Protein AF-A0A0B6ZC54-F1 (afdb_monomer)

Sequence (230 aa):
ANSTFYPVSSLLKYFLPKKIPKVAMFGPGLEQSTSGLVRRILYEENKIFTRVAMFPGQFDGVGGGITLKLQTGHSLHLSVLYSASKQERENRGALERLQQNRMLQRQVGEDDVESGETLYELTPQIKHLCHILNGLIFVVDASDSKDSVAKCRGELMAMLRERRSAPHVPVLILSCIKQADSPRLPACEIVDILHLSSILQPWLVIDCVSDTLHSVDAGVIWLVDQAQFK

Structure (mmCIF, N/CA/C/O backbone):
data_AF-A0A0B6ZC54-F1
#
_entry.id   AF-A0A0B6ZC54-F1
#
loop_
_atom_site.group_PDB
_atom_site.id
_atom_site.type_symbol
_atom_site.label_atom_id
_atom_site.label_alt_id
_atom_site.label_comp_id
_atom_site.label_asym_id
_atom_site.label_entity_id
_atom_site.label_seq_id
_atom_site.pdbx_PDB_ins_code
_atom_site.Cartn_x
_atom_site.Cartn_y
_atom_site.Cartn_z
_atom_site.occupancy
_atom_site.B_iso_or_equiv
_atom_site.auth_seq_id
_atom_site.auth_comp_id
_atom_site.auth_asym_id
_atom_site.auth_atom_id
_atom_site.pdbx_PDB_model_num
ATOM 1 N N . ALA A 1 1 ? -23.335 -30.601 41.020 1.00 36.38 1 ALA A N 1
ATOM 2 C CA . ALA A 1 1 ? -23.854 -30.238 39.688 1.00 36.38 1 ALA A CA 1
ATOM 3 C C . ALA A 1 1 ? -23.219 -28.910 39.299 1.00 36.38 1 ALA A C 1
ATOM 5 O O . ALA A 1 1 ? -23.647 -27.880 39.799 1.00 36.38 1 ALA A O 1
ATOM 6 N N . ASN A 1 2 ? -22.130 -28.943 38.528 1.00 33.78 2 ASN A N 1
ATOM 7 C CA . ASN A 1 2 ? -21.390 -27.736 38.152 1.00 33.78 2 ASN A CA 1
ATOM 8 C C . ASN A 1 2 ? -21.817 -27.322 36.748 1.00 33.78 2 ASN A C 1
ATOM 10 O O . ASN A 1 2 ? -21.505 -28.013 35.780 1.00 33.78 2 ASN A O 1
ATOM 14 N N . SER A 1 3 ? -22.570 -26.225 36.670 1.00 39.62 3 SER A N 1
ATOM 15 C CA . SER A 1 3 ? -23.019 -25.635 35.413 1.00 39.62 3 SER A CA 1
ATOM 16 C C . SER A 1 3 ? -21.837 -25.236 34.539 1.00 39.62 3 SER A C 1
ATOM 18 O O . SER A 1 3 ? -21.035 -24.367 34.873 1.00 39.62 3 SER A O 1
ATOM 20 N N . THR A 1 4 ? -21.803 -25.875 33.382 1.00 46.50 4 THR A N 1
ATOM 21 C CA . THR A 1 4 ? -21.166 -25.484 32.131 1.00 46.50 4 THR A CA 1
ATOM 22 C C . THR A 1 4 ? -21.453 -24.020 31.782 1.00 46.50 4 THR A C 1
ATOM 24 O O . THR A 1 4 ? -22.516 -23.688 31.260 1.00 46.50 4 THR A O 1
ATOM 27 N N . PHE A 1 5 ? -20.481 -23.138 32.014 1.00 43.62 5 PHE A N 1
ATOM 28 C CA . PHE A 1 5 ? -20.407 -21.850 31.325 1.00 43.62 5 PHE A CA 1
ATOM 29 C C . PHE A 1 5 ? -19.764 -22.081 29.951 1.00 43.62 5 PHE A C 1
ATOM 31 O O . PHE A 1 5 ? -18.544 -22.109 29.814 1.00 43.62 5 PHE A O 1
ATOM 38 N N . TYR A 1 6 ? -20.593 -22.296 28.929 1.00 53.12 6 TYR A N 1
ATOM 39 C CA . TYR A 1 6 ? -20.148 -22.282 27.534 1.00 53.12 6 TYR A CA 1
ATOM 40 C C . TYR A 1 6 ? -19.790 -20.844 27.096 1.00 53.12 6 TYR A C 1
ATOM 42 O O . TYR A 1 6 ? -20.388 -19.884 27.590 1.00 53.12 6 TYR A O 1
ATOM 50 N N . PRO A 1 7 ? -18.831 -20.657 26.170 1.00 50.88 7 PRO A N 1
ATOM 51 C CA . PRO A 1 7 ? -18.299 -19.347 25.808 1.00 50.88 7 PRO A CA 1
ATOM 52 C C . PRO A 1 7 ? -19.262 -18.599 24.872 1.00 50.88 7 PRO A C 1
ATOM 54 O O . PRO A 1 7 ? -19.092 -18.582 23.658 1.00 50.88 7 PRO A O 1
ATOM 57 N N . VAL A 1 8 ? -20.254 -17.911 25.439 1.00 52.75 8 VAL A N 1
ATOM 58 C CA . VAL A 1 8 ? -21.195 -17.025 24.709 1.00 52.75 8 VAL A CA 1
ATOM 59 C C . VAL A 1 8 ? -20.493 -15.774 24.121 1.00 52.75 8 VAL A C 1
ATOM 61 O O . VAL A 1 8 ? -21.081 -14.984 23.389 1.00 52.75 8 VAL A O 1
ATOM 64 N N . SER A 1 9 ? -19.196 -15.602 24.387 1.00 58.50 9 SER A N 1
ATOM 65 C CA . SER A 1 9 ? -18.385 -14.445 23.981 1.00 58.50 9 SER A CA 1
ATOM 66 C C . SER A 1 9 ? -18.137 -14.336 22.466 1.00 58.50 9 SER A C 1
ATOM 68 O O . SER A 1 9 ? -18.107 -13.229 21.931 1.00 58.50 9 SER A O 1
ATOM 70 N N . SER A 1 10 ? -17.983 -15.447 21.735 1.00 59.00 10 SER A N 1
ATOM 71 C CA . SER A 1 10 ? -17.592 -15.405 20.312 1.00 59.00 10 SER A CA 1
ATOM 72 C C . SER A 1 10 ? -18.733 -15.007 19.372 1.00 59.00 10 SER A C 1
ATOM 74 O O . SER A 1 10 ? -18.496 -14.286 18.405 1.00 59.00 10 SER A O 1
ATOM 76 N N . LEU A 1 11 ? -19.969 -15.420 19.668 1.00 60.78 11 LEU A N 1
ATOM 77 C CA . LEU A 1 11 ? -21.146 -15.099 18.853 1.00 60.78 11 LEU A CA 1
ATOM 78 C C . LEU A 1 11 ? -21.574 -13.635 19.019 1.00 60.78 11 LEU A C 1
ATOM 80 O O . LEU A 1 11 ? -21.946 -12.994 18.041 1.00 60.78 11 LEU A O 1
ATOM 84 N N . LEU A 1 12 ? -21.434 -13.069 20.223 1.00 61.12 12 LEU A N 1
ATOM 85 C CA . LEU A 1 12 ? -21.748 -11.661 20.500 1.00 61.12 12 LEU A CA 1
ATOM 86 C C . LEU A 1 12 ? -20.860 -10.678 19.713 1.00 61.12 12 LEU A C 1
ATOM 88 O O . LEU A 1 12 ? -21.320 -9.591 19.367 1.00 61.12 12 LEU A O 1
ATOM 92 N N . LYS A 1 13 ? -19.627 -11.067 19.348 1.00 58.09 13 LYS A N 1
ATOM 93 C CA . LYS A 1 13 ? -18.732 -10.248 18.504 1.00 58.09 13 LYS A CA 1
ATOM 94 C C . LYS A 1 13 ? -19.321 -9.949 17.121 1.00 58.09 13 LYS A C 1
ATOM 96 O O . LYS A 1 13 ? -19.022 -8.898 16.563 1.00 58.09 13 LYS A O 1
ATOM 101 N N . TYR A 1 14 ? -20.168 -10.830 16.586 1.00 61.50 14 TYR A N 1
ATOM 102 C CA . TYR A 1 14 ? -20.813 -10.635 15.283 1.00 61.50 14 TYR A CA 1
ATOM 103 C C . TYR A 1 14 ? -21.983 -9.643 15.324 1.00 61.50 14 TYR A C 1
ATOM 105 O O . TYR A 1 14 ? -22.367 -9.124 14.280 1.00 61.50 14 TYR A O 1
ATOM 113 N N . PHE A 1 15 ? -22.524 -9.352 16.512 1.00 65.44 15 PHE A N 1
ATOM 114 C CA . PHE A 1 15 ? -23.628 -8.405 16.699 1.00 65.44 15 PHE A CA 1
ATOM 115 C C . PHE A 1 15 ? -23.159 -6.976 17.009 1.00 65.44 15 PHE A C 1
ATOM 117 O O . PHE A 1 15 ? -23.965 -6.046 16.982 1.00 65.44 15 PHE A O 1
ATOM 124 N N . LEU A 1 16 ? -21.867 -6.773 17.293 1.00 64.25 16 LEU A N 1
ATOM 125 C CA . LEU A 1 16 ? -21.306 -5.437 17.477 1.00 64.25 16 LEU A CA 1
ATOM 126 C C . LEU A 1 16 ? -21.126 -4.753 16.113 1.00 64.25 16 LEU A C 1
ATOM 128 O O . LEU A 1 16 ? -20.545 -5.357 15.207 1.00 64.25 16 LEU A O 1
ATOM 132 N N . PRO A 1 17 ? -21.566 -3.489 15.950 1.00 65.81 17 PRO A N 1
ATOM 133 C CA . PRO A 1 17 ? -21.333 -2.756 14.716 1.00 65.81 17 PRO A CA 1
ATOM 134 C C . PRO A 1 17 ? -19.827 -2.672 14.445 1.00 65.81 17 PRO A C 1
ATOM 136 O O . PRO A 1 17 ? -19.078 -2.041 15.199 1.00 65.81 17 PRO A O 1
ATOM 139 N N . LYS A 1 18 ? -19.380 -3.329 13.369 1.00 73.75 18 LYS A N 1
ATOM 140 C CA . LYS A 1 18 ? -17.986 -3.295 12.923 1.00 73.75 18 LYS A CA 1
ATOM 141 C C . LYS A 1 18 ? -17.633 -1.864 12.529 1.00 73.75 18 LYS A C 1
ATOM 143 O O . LYS A 1 18 ? -18.277 -1.271 11.663 1.00 73.75 18 LYS A O 1
ATOM 148 N N . LYS A 1 19 ? -16.620 -1.288 13.181 1.00 86.44 19 LYS A N 1
ATOM 149 C CA . LYS A 1 19 ? -16.124 0.044 12.815 1.00 86.44 19 LYS A CA 1
ATOM 150 C C . LYS A 1 19 ? -15.435 -0.045 11.458 1.00 86.44 19 LYS A C 1
ATOM 152 O O . LYS A 1 19 ? -14.666 -0.972 11.218 1.00 86.44 19 LYS A O 1
ATOM 157 N N . ILE A 1 20 ? -15.676 0.937 10.597 1.00 91.69 20 ILE A N 1
ATOM 158 C CA . ILE A 1 20 ? -14.969 1.057 9.320 1.00 91.69 20 ILE A CA 1
ATOM 159 C C . ILE A 1 20 ? -13.491 1.376 9.626 1.00 91.69 20 ILE A C 1
ATOM 161 O O . ILE A 1 20 ? -13.226 2.388 10.282 1.00 91.69 20 ILE A O 1
ATOM 165 N N . PRO A 1 21 ? -12.527 0.533 9.213 1.00 93.94 21 PRO A N 1
ATOM 166 C CA . PRO A 1 21 ? -11.118 0.746 9.514 1.00 93.94 21 PRO A CA 1
ATOM 167 C C . PRO A 1 21 ? -10.567 1.966 8.772 1.00 93.94 21 PRO A C 1
ATOM 169 O O . PRO A 1 21 ? -10.875 2.193 7.600 1.00 93.94 21 PRO A O 1
ATOM 172 N N . LYS A 1 22 ? -9.713 2.733 9.455 1.00 93.38 22 LYS A N 1
ATOM 173 C CA . LYS A 1 22 ? -8.904 3.801 8.857 1.00 93.38 22 LYS A CA 1
ATOM 174 C C . LYS A 1 22 ? -7.597 3.224 8.333 1.00 93.38 22 LYS A C 1
ATOM 176 O O . LYS A 1 22 ? -6.848 2.619 9.092 1.00 93.38 22 LYS A O 1
ATOM 181 N N . VAL A 1 23 ? -7.314 3.413 7.055 1.00 94.94 23 VAL A N 1
ATOM 182 C CA . VAL A 1 23 ? -6.187 2.795 6.359 1.00 94.94 23 VAL A CA 1
ATOM 183 C C . VAL A 1 23 ? -5.383 3.866 5.639 1.00 94.94 23 VAL A C 1
ATOM 185 O O . VAL A 1 23 ? -5.956 4.732 4.979 1.00 94.94 23 VAL A O 1
ATOM 188 N N . ALA A 1 24 ? -4.057 3.788 5.739 1.00 93.94 24 ALA A N 1
ATOM 189 C CA . ALA A 1 24 ? -3.166 4.583 4.902 1.00 93.94 24 ALA A CA 1
ATOM 190 C C . ALA A 1 24 ? -2.600 3.731 3.764 1.00 93.94 24 ALA A C 1
ATOM 192 O O . ALA A 1 24 ? -2.180 2.601 4.001 1.00 93.94 24 ALA A O 1
ATOM 193 N N . MET A 1 25 ? -2.562 4.285 2.554 1.00 95.19 25 MET A N 1
ATOM 194 C CA . MET A 1 25 ? -1.893 3.698 1.394 1.00 95.19 25 MET A CA 1
ATOM 195 C C . MET A 1 25 ? -0.707 4.566 0.997 1.00 95.19 25 MET A C 1
ATOM 197 O O . MET A 1 25 ? -0.874 5.762 0.772 1.00 95.19 25 MET A O 1
ATOM 201 N N . PHE A 1 26 ? 0.474 3.966 0.922 1.00 92.94 26 PHE A N 1
ATOM 202 C CA . PHE A 1 26 ? 1.733 4.655 0.649 1.00 92.94 26 PHE A CA 1
ATOM 203 C C . PHE A 1 26 ? 2.714 3.725 -0.073 1.00 92.94 26 PHE A C 1
ATOM 205 O O . PHE A 1 26 ? 2.436 2.537 -0.251 1.00 92.94 26 PHE A O 1
ATOM 212 N N . GLY A 1 27 ? 3.865 4.258 -0.478 1.00 91.38 27 GLY A N 1
ATOM 213 C CA . GLY A 1 27 ? 4.960 3.478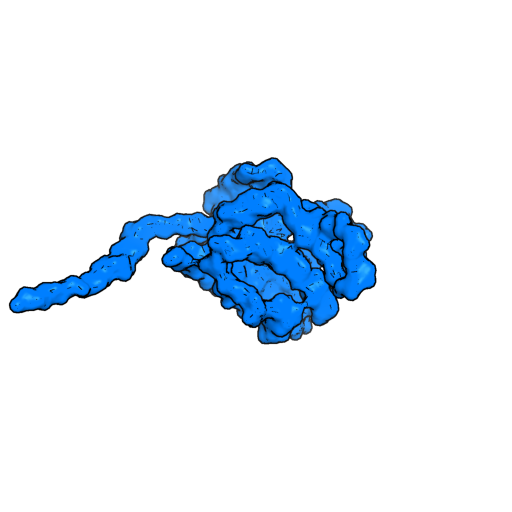 -1.041 1.00 91.38 27 GLY A CA 1
ATOM 214 C C . GLY A 1 27 ? 5.284 3.763 -2.514 1.00 91.38 27 GLY A C 1
ATOM 215 O O . GLY A 1 27 ? 4.544 4.468 -3.208 1.00 91.38 27 GLY A O 1
ATOM 216 N N . PRO A 1 28 ? 6.409 3.201 -2.996 1.00 87.50 28 PRO A N 1
ATOM 217 C CA . PRO A 1 28 ? 6.994 3.440 -4.321 1.00 87.50 28 PRO A CA 1
ATOM 218 C C . PRO A 1 28 ? 6.022 3.311 -5.495 1.00 87.50 28 PRO A C 1
ATOM 220 O O . PRO A 1 28 ? 6.032 4.149 -6.398 1.00 87.50 28 PRO A O 1
ATOM 223 N N . GLY A 1 29 ? 5.175 2.278 -5.488 1.00 88.38 29 GLY A N 1
ATOM 224 C CA . GLY A 1 29 ? 4.319 1.965 -6.634 1.00 88.38 29 GLY A CA 1
ATOM 225 C C . GLY A 1 29 ? 3.297 3.062 -6.945 1.00 88.38 29 GLY A C 1
ATOM 226 O O . GLY A 1 29 ? 2.820 3.179 -8.068 1.00 88.38 29 GLY A O 1
ATOM 227 N N . LEU A 1 30 ? 3.016 3.953 -5.990 1.00 87.94 30 LEU A N 1
ATOM 228 C CA . LEU A 1 30 ? 2.137 5.104 -6.208 1.00 87.94 30 LEU A CA 1
ATOM 229 C C . LEU A 1 30 ? 2.738 6.177 -7.129 1.00 87.94 30 LEU A C 1
ATOM 231 O O . LEU A 1 30 ? 2.017 7.062 -7.597 1.00 87.94 30 LEU A O 1
ATOM 235 N N . GLU A 1 31 ? 4.044 6.120 -7.380 1.00 81.25 31 GLU A N 1
ATOM 236 C CA . GLU A 1 31 ? 4.800 7.129 -8.128 1.00 81.25 31 GLU A CA 1
ATOM 237 C C . GLU A 1 31 ? 5.583 6.539 -9.312 1.00 81.25 31 GLU A C 1
ATOM 239 O O . GLU A 1 31 ? 6.217 7.283 -10.053 1.00 81.25 31 GLU A O 1
ATOM 244 N N . GLN A 1 32 ? 5.515 5.221 -9.515 1.00 82.06 32 GLN A N 1
ATOM 245 C CA . GLN A 1 32 ? 6.235 4.493 -10.564 1.00 82.06 32 GLN A CA 1
ATOM 246 C C . GLN A 1 32 ? 5.286 4.047 -11.694 1.00 82.06 32 GLN A C 1
ATOM 248 O O . GLN A 1 32 ? 4.267 4.700 -11.961 1.00 82.06 32 GLN A O 1
ATOM 253 N N . SER A 1 33 ? 5.598 2.943 -12.385 1.00 82.81 33 SER A N 1
ATOM 254 C CA . SER A 1 33 ? 4.809 2.457 -13.526 1.00 82.81 33 SER A CA 1
ATOM 255 C C . SER A 1 33 ? 3.375 2.070 -13.133 1.00 82.81 33 SER A C 1
ATOM 257 O O . SER A 1 33 ? 2.465 2.105 -13.964 1.00 82.81 33 SER A O 1
ATOM 259 N N . THR A 1 34 ? 3.165 1.787 -11.845 1.00 85.88 34 THR A N 1
ATOM 260 C CA . THR A 1 34 ? 1.890 1.394 -11.234 1.00 85.88 34 THR A CA 1
ATOM 261 C C . THR A 1 34 ? 1.111 2.562 -10.610 1.00 85.88 34 THR A C 1
ATOM 263 O O . THR A 1 34 ? 0.045 2.358 -10.025 1.00 85.88 34 THR A O 1
ATOM 266 N N . SER A 1 35 ? 1.557 3.809 -10.816 1.00 85.25 35 SER A N 1
ATOM 267 C CA . SER A 1 35 ? 0.937 5.035 -10.270 1.00 85.25 35 SER A CA 1
ATOM 268 C C . SER A 1 35 ? -0.525 5.259 -10.689 1.00 85.25 35 SER A C 1
ATOM 270 O O . SER A 1 35 ? -1.278 5.961 -10.008 1.00 85.25 35 SER A O 1
ATOM 272 N N . GLY A 1 36 ? -0.972 4.612 -11.772 1.00 87.44 36 GLY A N 1
ATOM 273 C CA . GLY A 1 36 ? -2.375 4.592 -12.195 1.00 87.44 36 GLY A CA 1
ATOM 274 C C . GLY A 1 36 ? -3.328 3.924 -11.193 1.00 87.44 36 GLY A C 1
ATOM 275 O O . GLY A 1 36 ? -4.530 4.186 -11.247 1.00 87.44 36 GLY A O 1
ATOM 276 N N . LEU A 1 37 ? -2.809 3.123 -10.251 1.00 93.19 37 LEU A N 1
ATOM 277 C CA . LEU A 1 37 ? -3.588 2.392 -9.246 1.00 93.19 37 LEU A CA 1
ATOM 278 C C . LEU A 1 37 ? -4.556 3.306 -8.484 1.00 93.19 37 LEU A C 1
ATOM 280 O O . LEU A 1 37 ? -5.756 3.045 -8.432 1.00 93.19 37 LEU A O 1
ATOM 284 N N . VAL A 1 38 ? -4.055 4.414 -7.930 1.00 91.06 38 VAL A N 1
ATOM 285 C CA . VAL A 1 38 ? -4.875 5.321 -7.109 1.00 91.06 38 VAL A CA 1
ATOM 286 C C . VAL A 1 38 ? -5.963 5.972 -7.944 1.00 91.06 38 VAL A C 1
ATOM 288 O O . VAL A 1 38 ? -7.105 6.077 -7.500 1.00 91.06 38 VAL A O 1
ATOM 291 N N . ARG A 1 39 ? -5.633 6.373 -9.177 1.00 90.25 39 ARG A N 1
ATOM 292 C CA . ARG A 1 39 ? -6.613 6.964 -10.087 1.00 90.25 39 ARG A CA 1
ATOM 293 C C . ARG A 1 39 ? -7.748 5.995 -10.387 1.00 90.25 39 ARG A C 1
ATOM 295 O O . ARG A 1 39 ? -8.909 6.397 -10.361 1.00 90.25 39 ARG A O 1
ATOM 302 N N . ARG A 1 40 ? -7.422 4.727 -10.610 1.00 92.69 40 ARG A N 1
ATOM 303 C CA . ARG A 1 40 ? -8.402 3.678 -10.886 1.00 92.69 40 ARG A CA 1
ATOM 304 C C . ARG A 1 40 ? -9.299 3.387 -9.690 1.00 92.69 40 ARG A C 1
ATOM 306 O O . ARG A 1 40 ? -10.504 3.274 -9.867 1.00 92.69 40 ARG A O 1
ATOM 313 N N . ILE A 1 41 ? -8.739 3.343 -8.479 1.00 92.12 41 ILE A N 1
ATOM 314 C CA . ILE A 1 41 ? -9.507 3.117 -7.244 1.00 92.12 41 ILE A CA 1
ATOM 315 C C . ILE A 1 41 ? -10.401 4.325 -6.904 1.00 92.12 41 ILE A C 1
ATOM 317 O O . ILE A 1 41 ? -11.549 4.144 -6.502 1.00 92.12 41 ILE A O 1
ATOM 321 N N . LEU A 1 42 ? -9.884 5.556 -7.028 1.00 88.19 42 LEU A N 1
ATOM 322 C CA . LEU A 1 42 ? -10.512 6.761 -6.460 1.00 88.19 42 LEU A CA 1
ATOM 323 C C . LEU A 1 42 ? -11.229 7.667 -7.463 1.00 88.19 42 LEU A C 1
ATOM 325 O O . LEU A 1 42 ? -12.091 8.451 -7.059 1.00 88.19 42 LEU A O 1
ATOM 329 N N . TYR A 1 43 ? -10.885 7.622 -8.746 1.00 86.00 43 TYR A N 1
ATOM 330 C CA . TYR A 1 43 ? -11.426 8.559 -9.736 1.00 86.00 43 TYR A CA 1
ATOM 331 C C . TYR A 1 43 ? -12.227 7.868 -10.833 1.00 86.00 43 TYR A C 1
ATOM 333 O O . TYR A 1 43 ? -13.260 8.407 -11.232 1.00 86.00 43 TYR A O 1
ATOM 341 N N . GLU A 1 44 ? -11.804 6.684 -11.270 1.00 89.12 44 GLU A N 1
ATOM 342 C CA . GLU A 1 44 ? -12.482 5.935 -12.328 1.00 89.12 44 GLU A CA 1
ATOM 343 C C . GLU A 1 44 ? -13.665 5.130 -11.791 1.00 89.12 44 GLU A C 1
ATOM 345 O O . GLU A 1 44 ? -13.647 4.604 -10.676 1.00 89.12 44 GLU A O 1
ATOM 350 N N . GLU A 1 45 ? -14.707 5.024 -12.612 1.00 86.19 45 GLU A N 1
ATOM 351 C CA . GLU A 1 45 ? -15.772 4.066 -12.360 1.00 86.19 45 GLU A CA 1
ATOM 352 C C . GLU A 1 45 ? -15.227 2.660 -12.580 1.00 86.19 45 GLU A C 1
ATOM 354 O O . GLU A 1 45 ? -14.779 2.296 -13.666 1.00 86.19 45 GLU A O 1
ATOM 359 N N . ASN A 1 46 ? -15.261 1.860 -11.526 1.00 88.88 46 ASN A N 1
ATOM 360 C CA . ASN A 1 46 ? -14.895 0.462 -11.579 1.00 88.88 46 ASN A CA 1
ATOM 361 C C . ASN A 1 46 ? -15.907 -0.334 -10.754 1.00 88.88 46 ASN A C 1
ATOM 363 O O . ASN A 1 46 ? -16.581 0.194 -9.870 1.00 88.88 46 ASN A O 1
ATOM 367 N N . LYS A 1 47 ? -16.042 -1.623 -11.061 1.00 89.38 47 LYS A N 1
ATOM 368 C CA . LYS A 1 47 ? -17.018 -2.476 -10.375 1.00 89.38 47 LYS A CA 1
ATOM 369 C C . LYS A 1 47 ? -16.590 -2.809 -8.945 1.00 89.38 47 LYS A C 1
ATOM 371 O O . LYS A 1 47 ? -17.439 -3.163 -8.142 1.00 89.38 47 LYS A O 1
ATOM 376 N N . ILE A 1 48 ? -15.306 -2.691 -8.627 1.00 93.12 48 ILE A N 1
ATOM 377 C CA . ILE A 1 48 ? -14.702 -3.204 -7.398 1.00 93.12 48 ILE A CA 1
ATOM 378 C C . ILE A 1 48 ? -14.927 -2.248 -6.219 1.00 93.12 48 ILE A C 1
ATOM 380 O O . ILE A 1 48 ? -15.351 -2.681 -5.148 1.00 93.12 48 ILE A O 1
ATOM 384 N N . PHE A 1 49 ? -14.675 -0.954 -6.424 1.00 94.62 49 PHE A N 1
ATOM 385 C CA . PHE A 1 49 ? -14.700 0.089 -5.406 1.00 94.62 49 PHE A CA 1
ATOM 386 C C . PHE A 1 49 ? -15.786 1.119 -5.704 1.00 94.62 49 PHE A C 1
ATOM 388 O O . PHE A 1 49 ? -15.746 1.841 -6.696 1.00 94.62 49 PHE A O 1
ATOM 395 N N . THR A 1 50 ? -16.737 1.239 -4.782 1.00 94.19 50 THR A N 1
ATOM 396 C CA . THR A 1 50 ? -17.730 2.313 -4.763 1.00 94.19 50 THR A CA 1
ATOM 397 C C . THR A 1 50 ? -17.287 3.403 -3.798 1.00 94.19 50 THR A C 1
ATOM 399 O O . THR A 1 50 ? -16.991 3.140 -2.632 1.00 94.19 50 THR A O 1
ATOM 402 N N . ARG A 1 51 ? -17.271 4.648 -4.271 1.00 91.94 51 ARG A N 1
ATOM 403 C CA . ARG A 1 51 ? -16.949 5.828 -3.459 1.00 91.94 51 ARG A CA 1
ATOM 404 C C . ARG A 1 51 ? -18.211 6.287 -2.748 1.00 91.94 51 ARG A C 1
ATOM 406 O O . ARG A 1 51 ? -19.200 6.591 -3.405 1.00 91.94 51 ARG A O 1
ATOM 413 N N . VAL A 1 52 ? -18.179 6.309 -1.420 1.00 88.75 52 VAL A N 1
ATOM 414 C CA . VAL A 1 52 ? -19.362 6.621 -0.603 1.00 88.75 52 VAL A CA 1
ATOM 415 C C . VAL A 1 52 ? -19.347 8.073 -0.140 1.00 88.75 52 VAL A C 1
ATOM 417 O O . VAL A 1 52 ? -20.350 8.768 -0.258 1.00 88.75 52 VAL A O 1
ATOM 420 N N . ALA A 1 53 ? -18.216 8.536 0.393 1.00 86.69 53 ALA A N 1
ATOM 421 C CA . ALA A 1 53 ? -18.080 9.886 0.930 1.00 86.69 53 ALA A CA 1
ATOM 422 C C . ALA A 1 53 ? -16.613 10.317 0.986 1.00 86.69 53 ALA A C 1
ATOM 424 O O . ALA A 1 53 ? -15.727 9.489 1.210 1.00 86.69 53 ALA A O 1
ATOM 425 N N . MET A 1 54 ? -16.373 11.619 0.857 1.00 83.19 54 MET A N 1
ATOM 426 C CA . MET A 1 54 ? -15.108 12.245 1.245 1.00 83.19 54 MET A CA 1
ATOM 427 C C . MET A 1 54 ? -15.156 12.574 2.740 1.00 83.19 54 MET A C 1
ATOM 429 O O . MET A 1 54 ? -16.215 12.941 3.250 1.00 83.19 54 MET A O 1
ATOM 433 N N . PHE A 1 55 ? -14.022 12.517 3.432 1.00 75.44 55 PHE A N 1
ATOM 434 C CA . PHE A 1 55 ? -13.883 13.136 4.750 1.00 75.44 55 PHE A CA 1
ATOM 435 C C . PHE A 1 55 ? -12.700 14.113 4.757 1.00 75.44 55 PHE A C 1
ATOM 437 O O . PHE A 1 55 ? -11.688 13.852 4.097 1.00 75.44 55 PHE A O 1
ATOM 444 N N . PRO A 1 56 ? -12.820 15.255 5.461 1.00 65.50 56 PRO A N 1
ATOM 445 C CA . PRO A 1 56 ? -11.756 16.248 5.519 1.00 65.50 56 PRO A CA 1
ATOM 446 C C . PRO A 1 56 ? -10.498 15.650 6.151 1.00 65.50 56 PRO A C 1
ATOM 448 O O . PRO A 1 56 ? -10.578 14.759 7.003 1.00 65.50 56 PRO A O 1
ATOM 451 N N . GLY A 1 57 ? -9.334 16.141 5.719 1.00 64.44 57 GLY A N 1
ATOM 452 C CA . GLY A 1 57 ? -8.055 15.759 6.310 1.00 64.44 57 GLY A CA 1
ATOM 453 C C . GLY A 1 57 ? -8.105 16.032 7.808 1.00 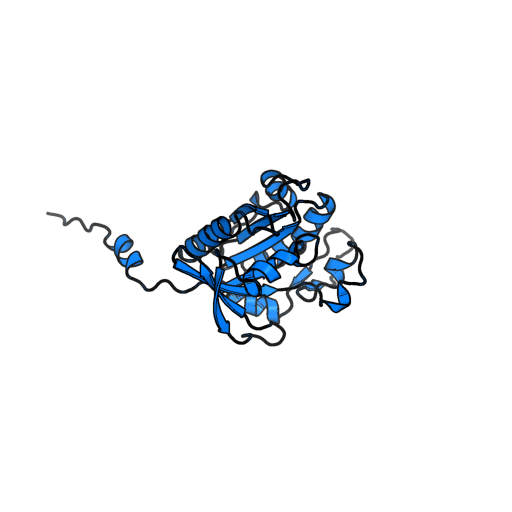64.44 57 GLY A C 1
ATOM 454 O O . GLY A 1 57 ? -8.460 17.132 8.222 1.00 64.44 57 GLY A O 1
ATOM 455 N N . GLN A 1 58 ? -7.825 15.014 8.623 1.00 57.41 58 GLN A N 1
ATOM 456 C CA . GLN A 1 58 ? -7.879 15.159 10.083 1.00 57.41 58 GLN A CA 1
ATOM 457 C C . GLN A 1 58 ? -6.640 15.885 10.636 1.00 57.41 58 GLN A C 1
ATOM 459 O O . GLN A 1 58 ? -6.632 16.245 11.808 1.00 57.41 58 GLN A O 1
ATOM 464 N N . PHE A 1 59 ? -5.616 16.104 9.801 1.00 58.88 59 PHE A N 1
ATOM 465 C CA . PHE A 1 59 ? -4.350 16.731 10.171 1.00 58.88 59 PHE A CA 1
ATOM 466 C C . PHE A 1 59 ? -3.877 17.681 9.071 1.00 58.88 59 PHE A C 1
ATOM 468 O O . PHE A 1 59 ? -3.949 17.343 7.887 1.00 58.88 59 PHE A O 1
ATOM 475 N N . ASP A 1 60 ? -3.344 18.836 9.465 1.00 50.50 60 ASP A N 1
ATOM 476 C CA . ASP A 1 60 ? -2.740 19.791 8.537 1.00 50.50 60 ASP A CA 1
ATOM 477 C C . ASP A 1 60 ? -1.611 19.127 7.739 1.00 50.50 60 ASP A C 1
ATOM 479 O O . ASP A 1 60 ? -0.749 18.449 8.294 1.00 50.50 60 ASP A O 1
ATOM 483 N N . GLY A 1 61 ? -1.626 19.290 6.416 1.00 52.38 61 GLY A N 1
ATOM 484 C CA . GLY A 1 61 ? -0.648 18.668 5.514 1.00 52.38 61 GLY A CA 1
ATOM 485 C C . GLY A 1 61 ? -0.945 17.215 5.116 1.00 52.38 61 GLY A C 1
ATOM 486 O O . GLY A 1 61 ? -0.295 16.709 4.202 1.00 52.38 61 GLY A O 1
ATOM 487 N N . VAL A 1 62 ? -1.951 16.560 5.710 1.00 61.12 62 VAL A N 1
ATOM 488 C CA . VAL A 1 62 ? -2.492 15.273 5.242 1.00 61.12 62 VAL A CA 1
ATOM 489 C C . VAL A 1 62 ? -3.817 15.549 4.532 1.00 61.12 62 VAL A C 1
ATOM 491 O O . VAL A 1 62 ? -4.781 16.000 5.148 1.00 61.12 62 VAL A O 1
ATOM 494 N N . GLY A 1 63 ? -3.869 15.304 3.219 1.00 61.81 63 GLY A N 1
ATOM 495 C CA . GLY A 1 63 ? -5.080 15.510 2.418 1.00 61.81 63 GLY A CA 1
ATOM 496 C C . GLY A 1 63 ? -6.301 14.747 2.954 1.00 61.81 63 GLY A C 1
ATOM 497 O O . GLY A 1 63 ? -6.182 13.809 3.744 1.00 61.81 63 GLY A O 1
ATOM 498 N N . GLY A 1 64 ? -7.496 15.151 2.515 1.00 69.94 64 GLY A N 1
ATOM 499 C CA . GLY A 1 64 ? -8.733 14.432 2.833 1.00 69.94 64 GLY A CA 1
ATOM 500 C C . GLY A 1 64 ? -8.694 12.971 2.383 1.00 69.94 64 GLY A C 1
ATOM 501 O O . GLY A 1 64 ? -7.980 12.615 1.446 1.00 69.94 64 GLY A O 1
ATOM 502 N N . GLY A 1 65 ? -9.465 12.125 3.060 1.00 83.88 65 GLY A N 1
ATOM 503 C CA . GLY A 1 65 ? -9.582 10.712 2.716 1.00 83.88 65 GLY A CA 1
ATOM 504 C C . GLY A 1 65 ? -10.923 10.373 2.073 1.00 83.88 65 GLY A C 1
ATOM 505 O O . GLY A 1 65 ? -11.842 11.195 2.002 1.00 83.88 65 GLY A O 1
ATOM 506 N N . ILE A 1 66 ? -11.030 9.138 1.589 1.00 90.38 66 ILE A N 1
ATOM 507 C CA . ILE A 1 66 ? -12.210 8.622 0.891 1.00 90.38 66 ILE A CA 1
ATOM 508 C C . ILE A 1 66 ? -12.738 7.393 1.611 1.00 90.38 66 ILE A C 1
ATOM 510 O O . ILE A 1 66 ? -11.992 6.482 1.957 1.00 90.38 66 ILE A O 1
ATOM 514 N N . THR A 1 67 ? -14.050 7.344 1.803 1.00 92.94 67 THR A N 1
ATOM 515 C CA . THR A 1 67 ? -14.741 6.124 2.211 1.00 92.94 67 THR A CA 1
ATOM 516 C C . THR A 1 67 ? -15.022 5.282 0.978 1.00 92.94 67 THR A C 1
ATOM 518 O O . THR A 1 67 ? -15.778 5.698 0.094 1.00 92.94 67 THR A O 1
ATOM 521 N N . LEU A 1 68 ? -14.415 4.101 0.933 1.00 94.62 68 LEU A N 1
ATOM 522 C CA . LEU A 1 68 ? -14.606 3.110 -0.116 1.00 94.62 68 LEU A CA 1
ATOM 523 C C . LEU A 1 68 ? -15.457 1.963 0.410 1.00 94.62 68 LEU A C 1
ATOM 525 O O . LEU A 1 68 ? -15.272 1.520 1.542 1.00 94.62 68 LEU A O 1
ATOM 529 N N . LYS A 1 69 ? -16.349 1.463 -0.440 1.00 95.00 69 LYS A N 1
ATOM 530 C CA . LYS A 1 69 ? -17.123 0.245 -0.223 1.00 95.00 69 LYS A CA 1
ATOM 531 C C . LYS A 1 69 ? -16.837 -0.742 -1.346 1.00 95.00 69 LYS A C 1
ATOM 533 O O . LYS A 1 69 ? -16.897 -0.378 -2.517 1.00 95.00 69 LYS A O 1
ATOM 538 N N . LEU A 1 70 ? -16.530 -1.978 -0.983 1.00 94.94 70 LEU A N 1
ATOM 539 C CA . LEU A 1 70 ? -16.329 -3.080 -1.914 1.00 94.94 70 LEU A CA 1
ATOM 540 C C . LEU A 1 70 ? -17.668 -3.769 -2.197 1.00 94.94 70 LEU A C 1
ATOM 542 O O . LEU A 1 70 ? -18.598 -3.703 -1.387 1.00 94.94 70 LEU A O 1
ATOM 546 N N . GLN A 1 71 ? -17.758 -4.490 -3.316 1.00 91.12 71 GLN A N 1
ATOM 547 C CA . GLN A 1 71 ? -18.957 -5.271 -3.664 1.00 91.12 71 GLN A CA 1
ATOM 548 C C . GLN A 1 71 ? -19.342 -6.296 -2.593 1.00 91.12 71 GLN A C 1
ATOM 550 O O . GLN A 1 71 ? -20.520 -6.557 -2.369 1.00 91.12 71 GLN A O 1
ATOM 555 N N . THR A 1 72 ? -18.347 -6.830 -1.888 1.00 91.31 72 THR A N 1
ATOM 556 C CA . THR A 1 72 ? -18.519 -7.787 -0.788 1.00 91.31 72 THR A CA 1
ATOM 557 C C . THR A 1 72 ? -19.122 -7.164 0.476 1.00 91.31 72 THR A C 1
ATOM 559 O O . THR A 1 72 ? -19.344 -7.862 1.458 1.00 91.31 72 THR A O 1
ATOM 562 N N . GLY A 1 73 ? -19.383 -5.852 0.485 1.00 91.44 73 GLY A N 1
ATOM 563 C CA . GLY A 1 73 ? -19.938 -5.121 1.625 1.00 91.44 73 GLY A CA 1
ATOM 564 C C . GLY A 1 73 ? -18.884 -4.545 2.571 1.00 91.44 73 GLY A C 1
ATOM 565 O O . GLY A 1 73 ? -19.206 -3.640 3.344 1.00 91.44 73 GLY A O 1
ATOM 566 N N . HIS A 1 74 ? -17.627 -4.989 2.469 1.00 94.31 74 HIS A N 1
ATOM 567 C CA . HIS A 1 74 ? -16.498 -4.405 3.194 1.00 94.31 74 HIS A CA 1
ATOM 568 C C . HIS A 1 74 ? -16.368 -2.916 2.886 1.00 94.31 74 HIS A C 1
ATOM 570 O O . HIS A 1 74 ? -16.641 -2.466 1.774 1.00 94.31 74 HIS A O 1
ATOM 576 N N . SER A 1 75 ? -15.964 -2.137 3.881 1.00 94.88 75 SER A N 1
ATOM 577 C CA . SER A 1 75 ? -15.744 -0.702 3.732 1.00 94.88 75 SER A CA 1
ATOM 578 C C . SER A 1 75 ? -14.464 -0.301 4.447 1.00 94.88 75 SER A C 1
ATOM 580 O O . SER A 1 75 ? -14.112 -0.920 5.448 1.00 94.88 75 SER A O 1
ATOM 582 N N . LEU A 1 76 ? -13.796 0.743 3.964 1.00 95.31 76 LEU A N 1
ATOM 583 C CA . LEU A 1 76 ? -12.646 1.355 4.628 1.00 95.31 76 LEU A CA 1
ATOM 584 C C . LEU A 1 76 ? -12.623 2.871 4.422 1.00 95.31 76 LEU A C 1
ATOM 586 O O . LEU A 1 76 ? -13.140 3.389 3.432 1.00 95.31 76 LEU A O 1
ATOM 590 N N . HIS A 1 77 ? -11.973 3.572 5.344 1.00 94.06 77 HIS A N 1
ATOM 591 C CA . HIS A 1 77 ? -11.562 4.958 5.171 1.00 94.06 77 HIS A CA 1
ATOM 592 C C . HIS A 1 77 ? -10.117 4.970 4.677 1.00 94.06 77 HIS A C 1
ATOM 594 O O . HIS A 1 77 ? -9.220 4.596 5.426 1.00 94.06 77 HIS A O 1
ATOM 600 N N . LEU A 1 78 ? -9.893 5.375 3.431 1.00 93.69 78 LEU A N 1
ATOM 601 C CA . LEU A 1 78 ? -8.582 5.373 2.795 1.00 93.69 78 LEU A CA 1
ATOM 602 C C . LEU A 1 78 ? -7.980 6.781 2.753 1.00 93.69 78 LEU A C 1
ATOM 604 O O . LEU A 1 78 ? -8.574 7.695 2.178 1.00 93.69 78 LEU A O 1
ATOM 608 N N . SER A 1 79 ? -6.771 6.922 3.293 1.00 91.44 79 SER A N 1
ATOM 609 C CA . SER A 1 79 ? -5.901 8.086 3.110 1.00 91.44 79 SER A CA 1
ATOM 610 C C . SER A 1 79 ? -4.702 7.690 2.250 1.00 91.44 79 SER A C 1
ATOM 612 O O . SER A 1 79 ? -3.965 6.775 2.607 1.00 91.44 79 SER A O 1
ATOM 614 N N . VAL A 1 80 ? -4.489 8.364 1.119 1.00 89.69 80 VAL A N 1
ATOM 615 C CA . VAL A 1 80 ? -3.327 8.108 0.253 1.00 89.69 80 VAL A CA 1
ATOM 616 C C . VAL A 1 80 ? -2.217 9.091 0.595 1.00 89.69 80 VAL A C 1
ATOM 618 O O . VAL A 1 80 ? -2.432 10.302 0.572 1.00 89.69 80 VAL A O 1
ATOM 621 N N . LEU A 1 81 ? -1.035 8.567 0.903 1.00 86.56 81 LEU A N 1
ATOM 622 C CA . LEU A 1 81 ? 0.146 9.340 1.251 1.00 86.56 81 LEU A CA 1
ATOM 623 C C . LEU A 1 81 ? 1.153 9.228 0.109 1.00 86.56 81 LEU A C 1
ATOM 625 O O . LEU A 1 81 ? 1.639 8.142 -0.204 1.00 86.56 81 LEU A O 1
ATOM 629 N N . TYR A 1 82 ? 1.445 10.358 -0.526 1.00 75.56 82 TYR A N 1
ATOM 630 C CA . TYR A 1 82 ? 2.485 10.446 -1.544 1.00 75.56 82 TYR A CA 1
ATOM 631 C C . TYR A 1 82 ? 3.784 10.948 -0.915 1.00 75.56 82 TYR A C 1
ATOM 633 O O . TYR A 1 82 ? 3.760 11.861 -0.088 1.00 75.56 82 TYR A O 1
ATOM 641 N N . SER A 1 83 ? 4.910 10.382 -1.341 1.00 61.66 83 SER A N 1
ATOM 642 C CA . SER A 1 83 ? 6.245 10.787 -0.904 1.00 61.66 83 SER A CA 1
ATOM 643 C C . SER A 1 83 ? 6.705 12.092 -1.570 1.00 61.66 83 SER A C 1
ATOM 645 O O . SER A 1 83 ? 7.405 12.883 -0.936 1.00 61.66 83 SER A O 1
ATOM 647 N N . ALA A 1 84 ? 6.238 12.369 -2.798 1.00 51.44 84 ALA A N 1
ATOM 648 C CA . ALA A 1 84 ? 6.531 13.589 -3.559 1.00 51.44 84 ALA A CA 1
ATOM 649 C C . ALA A 1 84 ? 5.279 14.242 -4.191 1.00 51.44 84 ALA A C 1
ATOM 651 O O . ALA A 1 84 ? 4.307 13.575 -4.584 1.00 51.44 84 ALA A O 1
ATOM 652 N N . SER A 1 85 ? 5.305 15.574 -4.338 1.00 45.75 85 SER A N 1
ATOM 653 C CA . SER A 1 85 ? 4.253 16.331 -5.040 1.00 45.75 85 SER A CA 1
ATOM 654 C C . SER A 1 85 ? 4.269 16.032 -6.550 1.00 45.75 85 SER A C 1
ATOM 656 O O . SER A 1 85 ? 5.312 15.693 -7.102 1.00 45.75 85 SER A O 1
ATOM 658 N N . LYS A 1 86 ? 3.129 16.152 -7.253 1.00 42.41 86 LYS A N 1
ATOM 659 C CA . LYS A 1 86 ? 3.029 15.864 -8.706 1.00 42.41 86 LYS A CA 1
ATOM 660 C C . LYS A 1 86 ? 4.082 16.621 -9.537 1.00 42.41 86 LYS A C 1
ATOM 662 O O . LYS A 1 86 ? 4.624 16.056 -10.475 1.00 42.41 86 LYS A O 1
ATOM 667 N N . GLN A 1 87 ? 4.398 17.855 -9.145 1.00 34.28 87 GLN A N 1
ATOM 668 C CA . GLN A 1 87 ? 5.361 18.735 -9.815 1.00 34.28 87 GLN A CA 1
ATOM 669 C C . GLN A 1 87 ? 6.828 18.317 -9.600 1.00 34.28 87 GLN A C 1
ATOM 671 O O . GLN A 1 87 ? 7.688 18.632 -10.411 1.00 34.28 87 GLN A O 1
ATOM 676 N N . GLU A 1 88 ? 7.123 17.575 -8.531 1.00 42.28 88 GLU A N 1
ATOM 677 C CA . GLU A 1 88 ? 8.459 17.026 -8.269 1.00 42.28 88 GLU A CA 1
ATOM 678 C C . GLU A 1 88 ? 8.714 15.701 -9.008 1.00 42.28 88 GLU A C 1
ATOM 680 O O . GLU A 1 88 ? 9.866 15.360 -9.267 1.00 42.28 88 GLU A O 1
ATOM 685 N N . ARG A 1 89 ? 7.654 14.961 -9.366 1.00 50.66 89 ARG A N 1
ATOM 686 C CA . ARG A 1 89 ? 7.734 13.645 -10.035 1.00 50.66 89 ARG A CA 1
ATOM 687 C C . ARG A 1 89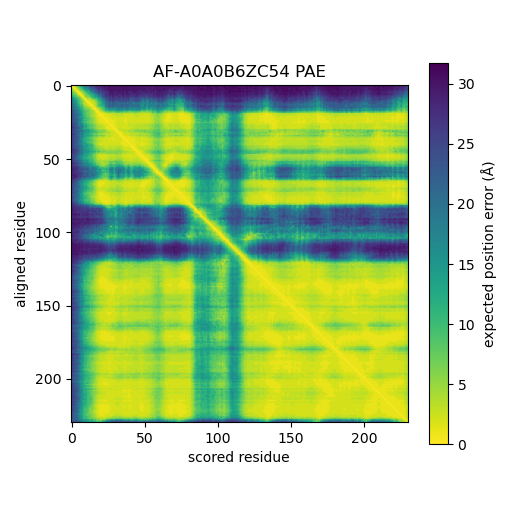 ? 8.224 13.725 -11.476 1.00 50.66 89 ARG A C 1
ATOM 689 O O . ARG A 1 89 ? 8.873 12.800 -11.944 1.00 50.66 89 ARG A O 1
ATOM 696 N N . GLU A 1 90 ? 7.923 14.819 -12.169 1.00 47.62 90 GLU A N 1
ATOM 697 C CA . GLU A 1 90 ? 8.284 15.006 -13.581 1.00 47.62 90 GLU A CA 1
ATOM 698 C C . GLU A 1 90 ? 9.793 15.269 -13.778 1.00 47.62 90 GLU A C 1
ATOM 700 O O . GLU A 1 90 ? 10.285 15.162 -14.896 1.00 47.62 90 GLU A O 1
ATOM 705 N N . ASN A 1 91 ? 10.544 15.528 -12.695 1.00 44.97 91 ASN A N 1
ATOM 706 C CA . ASN A 1 91 ? 11.936 15.994 -12.745 1.00 44.97 91 ASN A CA 1
ATOM 707 C C . ASN A 1 91 ? 12.991 15.037 -12.137 1.00 44.97 91 ASN A C 1
ATOM 709 O O . ASN A 1 91 ? 14.150 15.436 -12.046 1.00 44.97 91 ASN A O 1
ATOM 713 N N . ARG A 1 92 ? 12.656 13.818 -11.670 1.00 52.22 92 ARG A N 1
ATOM 714 C CA . ARG A 1 92 ? 13.540 13.059 -10.745 1.00 52.22 92 ARG A CA 1
ATOM 715 C C . ARG A 1 92 ? 13.947 11.646 -11.186 1.00 52.22 92 ARG A C 1
ATOM 717 O O . ARG A 1 92 ? 13.136 10.877 -11.692 1.00 52.22 92 ARG A O 1
ATOM 724 N N . GLY A 1 93 ? 15.206 11.289 -10.893 1.00 51.03 93 GLY A N 1
ATOM 725 C CA . GLY A 1 93 ? 15.758 9.926 -10.934 1.00 51.03 93 GLY A CA 1
ATOM 726 C C . GLY A 1 93 ? 15.733 9.215 -9.566 1.00 51.03 93 GLY A C 1
ATOM 727 O O . GLY A 1 93 ? 15.592 9.843 -8.519 1.00 51.03 93 GLY A O 1
ATOM 728 N N . ALA A 1 94 ? 15.887 7.884 -9.563 1.00 48.41 94 ALA A N 1
ATOM 729 C CA . ALA A 1 94 ? 15.627 6.998 -8.413 1.00 48.41 94 ALA A CA 1
ATOM 730 C C . ALA A 1 94 ? 16.536 7.176 -7.169 1.00 48.41 94 ALA A C 1
ATOM 732 O O . ALA A 1 94 ? 16.196 6.680 -6.095 1.00 48.41 94 ALA A O 1
ATOM 733 N N . LEU A 1 95 ? 17.682 7.858 -7.279 1.00 44.88 95 LEU A N 1
ATOM 734 C CA . LEU A 1 95 ? 18.673 7.988 -6.194 1.00 44.88 95 LEU A CA 1
ATOM 735 C C . LEU A 1 95 ? 18.347 9.079 -5.152 1.00 44.88 95 LEU A C 1
ATOM 737 O O . LEU A 1 95 ? 18.888 9.032 -4.053 1.00 44.88 95 LEU A O 1
ATOM 741 N N . GLU A 1 96 ? 17.420 10.001 -5.433 1.00 54.78 96 GLU A N 1
ATOM 742 C CA . GLU A 1 96 ? 17.130 11.158 -4.560 1.00 54.78 96 GLU A CA 1
ATOM 743 C C . GLU A 1 96 ? 15.824 11.033 -3.746 1.00 54.78 96 GLU A C 1
ATOM 745 O O . GLU A 1 96 ? 15.466 11.932 -2.983 1.00 54.78 96 GLU A O 1
ATOM 750 N N . ARG A 1 97 ? 15.093 9.913 -3.867 1.00 56.34 97 ARG A N 1
ATOM 751 C CA . ARG A 1 97 ? 13.709 9.816 -3.359 1.00 56.34 97 ARG A CA 1
ATOM 752 C C . ARG A 1 97 ? 13.592 9.837 -1.835 1.00 56.34 97 ARG A C 1
ATOM 754 O O . ARG A 1 97 ? 12.694 10.483 -1.308 1.00 56.34 97 ARG A O 1
ATOM 761 N N . LEU A 1 98 ? 14.479 9.146 -1.116 1.00 53.03 98 LEU A N 1
ATOM 762 C CA . LEU A 1 98 ? 14.405 9.083 0.350 1.00 53.03 98 LEU A CA 1
ATOM 763 C C . LEU A 1 98 ? 14.802 10.411 1.012 1.00 53.03 98 LEU A C 1
ATOM 765 O O . LEU A 1 98 ? 14.203 10.794 2.011 1.00 53.03 98 LEU A O 1
ATOM 769 N N . GLN A 1 99 ? 15.759 11.141 0.429 1.00 50.06 99 GLN A N 1
ATOM 770 C CA . GLN A 1 99 ? 16.233 12.428 0.957 1.00 50.06 99 GLN A CA 1
ATOM 771 C C . GLN A 1 99 ? 15.205 13.559 0.798 1.00 50.06 99 GLN A C 1
ATOM 773 O O . GLN A 1 99 ? 15.299 14.575 1.480 1.00 50.06 99 GLN A O 1
ATOM 778 N N . GLN A 1 100 ? 14.229 13.385 -0.096 1.00 53.47 100 GLN A N 1
ATOM 779 C CA . GLN A 1 100 ? 13.224 14.394 -0.440 1.00 53.47 100 GLN A CA 1
ATOM 780 C C . GLN A 1 100 ? 11.784 13.909 -0.159 1.00 53.47 100 GLN A C 1
ATOM 782 O O . GLN A 1 100 ? 10.823 14.565 -0.562 1.00 53.47 100 GLN A O 1
ATOM 787 N N . ASN A 1 101 ? 11.622 12.772 0.537 1.00 58.41 101 ASN A N 1
ATOM 788 C CA . ASN A 1 101 ? 10.321 12.219 0.916 1.00 58.41 101 ASN A CA 1
ATOM 789 C C . ASN A 1 101 ? 9.667 13.099 1.988 1.00 58.41 101 ASN A C 1
ATOM 791 O O . ASN A 1 101 ? 10.150 13.170 3.111 1.00 58.41 101 ASN A O 1
ATOM 795 N N . ARG A 1 102 ? 8.526 13.721 1.676 1.00 62.97 102 ARG A N 1
ATOM 796 C CA . ARG A 1 102 ? 7.818 14.630 2.598 1.00 62.97 102 ARG A CA 1
ATOM 797 C C . ARG A 1 102 ? 7.204 13.935 3.817 1.00 62.97 102 ARG A C 1
ATOM 799 O O . ARG A 1 102 ? 6.789 14.615 4.753 1.00 62.97 102 ARG A O 1
ATOM 806 N N . MET A 1 103 ? 7.116 12.604 3.811 1.00 60.72 103 MET A N 1
ATOM 807 C CA . MET A 1 103 ? 6.714 11.827 4.985 1.00 60.72 103 MET A CA 1
ATOM 808 C C . MET A 1 103 ? 7.868 11.610 5.959 1.00 60.72 103 MET A C 1
ATOM 810 O O . MET A 1 103 ? 7.603 11.324 7.125 1.00 60.72 103 MET A O 1
ATOM 814 N N . LEU A 1 104 ? 9.114 11.747 5.499 1.00 65.06 104 LEU A N 1
ATOM 815 C CA . LEU A 1 104 ? 10.312 11.456 6.270 1.00 65.06 104 LEU A CA 1
ATOM 816 C C . LEU A 1 104 ? 11.122 12.731 6.548 1.00 65.06 104 LEU A C 1
ATOM 818 O O . LEU A 1 104 ? 11.173 13.663 5.753 1.00 65.06 104 LEU A O 1
ATOM 822 N N . GLN A 1 105 ? 11.784 12.762 7.692 1.00 63.81 105 GLN A N 1
ATOM 823 C CA . GLN A 1 105 ? 12.829 13.709 8.047 1.00 63.81 105 GLN A CA 1
ATOM 824 C C . GLN A 1 105 ? 14.078 12.895 8.374 1.00 63.81 105 GLN A C 1
ATOM 826 O O . GLN A 1 105 ? 14.010 11.886 9.079 1.00 63.81 105 GLN A O 1
ATOM 831 N N . ARG A 1 106 ? 15.224 13.295 7.817 1.00 59.44 106 ARG A N 1
ATOM 832 C CA . ARG A 1 106 ? 16.503 12.655 8.129 1.00 59.44 106 ARG A CA 1
ATOM 833 C C . ARG A 1 106 ? 16.897 13.020 9.557 1.00 59.44 106 ARG A C 1
ATOM 835 O O . ARG A 1 106 ? 16.961 14.204 9.884 1.00 59.44 106 ARG A O 1
ATOM 842 N N . GLN A 1 107 ? 17.207 12.022 10.375 1.00 49.91 107 GLN A N 1
ATOM 843 C CA . GLN A 1 107 ? 17.853 12.255 11.659 1.00 49.91 107 GLN A CA 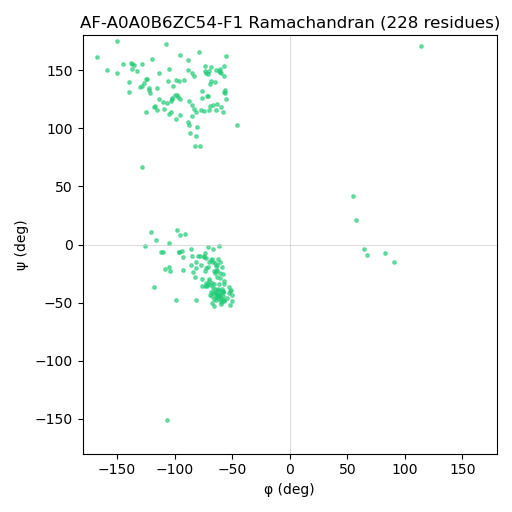1
ATOM 844 C C . GLN A 1 107 ? 19.355 12.434 11.389 1.00 49.91 107 GLN A C 1
ATOM 846 O O . GLN A 1 107 ? 20.004 11.521 10.891 1.00 49.91 107 GLN A O 1
ATOM 851 N N . VAL A 1 108 ? 19.897 13.631 11.622 1.00 44.75 108 VAL A N 1
ATOM 852 C CA . VAL A 1 108 ? 21.350 13.868 11.579 1.00 44.75 108 VAL A CA 1
ATOM 853 C C . VAL A 1 108 ? 21.880 13.543 12.974 1.00 44.75 108 VAL A C 1
ATOM 855 O O . VAL A 1 108 ? 21.747 14.360 13.881 1.00 44.75 108 VAL A O 1
ATOM 858 N N . GLY A 1 109 ? 22.378 12.323 13.172 1.00 45.53 109 GLY A N 1
ATOM 859 C CA . GLY A 1 109 ? 23.115 11.933 14.376 1.00 45.53 109 GLY A CA 1
ATOM 860 C C . GLY A 1 109 ? 24.618 11.982 14.106 1.00 45.53 109 GLY A C 1
ATOM 861 O O . GLY A 1 109 ? 25.053 11.615 13.019 1.00 45.53 109 GLY A O 1
ATOM 862 N N . GLU A 1 110 ? 25.415 12.432 15.077 1.00 41.75 110 GLU A N 1
ATOM 863 C CA . GLU A 1 110 ? 26.884 12.534 14.966 1.00 41.75 110 GLU A CA 1
ATOM 864 C C . GLU A 1 110 ? 27.585 11.169 14.751 1.00 41.75 110 GLU A C 1
ATOM 866 O O . GLU A 1 110 ? 28.735 11.136 14.320 1.00 41.75 110 GLU A O 1
ATOM 871 N N . ASP A 1 111 ? 26.869 10.053 14.938 1.00 40.38 111 ASP A N 1
ATOM 872 C CA . ASP A 1 111 ? 27.361 8.670 14.813 1.00 40.38 111 ASP A CA 1
ATOM 873 C C . ASP A 1 111 ? 27.197 8.053 13.397 1.00 40.38 111 ASP A C 1
ATOM 875 O O . ASP A 1 111 ? 27.431 6.859 13.195 1.00 40.38 111 ASP A O 1
ATOM 879 N N . ASP A 1 112 ? 26.811 8.852 12.390 1.00 43.12 112 ASP A N 1
ATOM 880 C CA . ASP A 1 112 ? 26.487 8.434 11.004 1.00 43.12 112 ASP A CA 1
ATOM 881 C C . ASP A 1 112 ? 27.658 7.777 10.219 1.00 43.12 112 ASP A C 1
ATOM 883 O O . ASP A 1 112 ? 27.484 7.383 9.062 1.00 43.12 112 ASP A O 1
ATOM 887 N N . VAL A 1 113 ? 28.857 7.647 10.801 1.00 45.03 113 VAL A N 1
ATOM 888 C CA . VAL A 1 113 ? 30.070 7.191 10.091 1.00 45.03 113 VAL A CA 1
ATOM 889 C C . VAL A 1 113 ? 30.299 5.672 10.179 1.00 45.03 113 VAL A C 1
ATOM 891 O O . VAL A 1 113 ? 30.948 5.120 9.294 1.00 45.03 113 VAL A O 1
ATOM 894 N N . GLU A 1 114 ? 29.739 4.960 11.168 1.00 41.59 114 GLU A N 1
ATOM 895 C CA . GLU A 1 114 ? 30.086 3.538 11.392 1.00 41.59 114 GLU A CA 1
ATOM 896 C C . GLU A 1 114 ? 29.037 2.497 10.949 1.00 41.59 114 GLU A C 1
ATOM 898 O O . GLU A 1 114 ? 29.404 1.345 10.728 1.00 41.59 114 GLU A O 1
ATOM 903 N N . SER A 1 115 ? 27.756 2.852 10.762 1.00 45.09 115 SER A N 1
ATOM 904 C CA . SER A 1 115 ? 26.688 1.859 10.483 1.00 45.09 115 SER A CA 1
ATOM 905 C C . SER A 1 115 ? 26.142 1.859 9.043 1.00 45.09 115 SER A C 1
ATOM 907 O O . SER A 1 115 ? 25.588 0.858 8.592 1.00 45.09 115 SER A O 1
ATOM 909 N N . GLY A 1 116 ? 26.301 2.949 8.285 1.00 43.69 116 GLY A N 1
ATOM 910 C CA . GLY A 1 116 ? 25.838 3.043 6.892 1.00 43.69 116 GLY A CA 1
ATOM 911 C C . GLY A 1 116 ? 24.309 3.030 6.677 1.00 43.69 116 GLY A C 1
ATOM 912 O O . GLY A 1 116 ? 23.865 3.311 5.563 1.00 43.69 116 GLY A O 1
ATOM 913 N N . GLU A 1 117 ? 23.481 2.762 7.696 1.00 46.84 117 GLU A N 1
ATOM 914 C CA . GLU A 1 117 ? 22.017 2.886 7.612 1.00 46.84 117 GLU A CA 1
ATOM 915 C C . GLU A 1 117 ? 21.563 4.307 7.984 1.00 46.84 117 GLU A C 1
ATOM 917 O O . GLU A 1 117 ? 21.502 4.674 9.155 1.00 46.84 117 GLU A O 1
ATOM 922 N N . THR A 1 118 ? 21.171 5.112 6.990 1.00 51.97 118 THR A N 1
ATOM 923 C CA . THR A 1 118 ? 20.514 6.404 7.246 1.00 51.97 118 THR A CA 1
ATOM 924 C C . THR A 1 118 ? 19.168 6.184 7.945 1.00 51.97 118 THR A C 1
ATOM 926 O O . THR A 1 118 ? 18.238 5.614 7.366 1.00 51.97 118 THR A O 1
ATOM 929 N N . LEU A 1 119 ? 19.045 6.661 9.184 1.00 59.53 119 LEU A N 1
ATOM 930 C CA . LEU A 1 119 ? 17.805 6.629 9.956 1.00 59.53 119 LEU A CA 1
ATOM 931 C C . LEU A 1 119 ? 16.842 7.731 9.480 1.00 59.53 119 LEU A C 1
ATOM 933 O O . LEU A 1 119 ? 17.110 8.928 9.594 1.00 59.53 119 LEU A O 1
ATOM 937 N N . TYR A 1 120 ? 15.699 7.308 8.938 1.00 65.06 120 TYR A N 1
ATOM 938 C CA . TYR A 1 120 ? 14.591 8.187 8.566 1.00 65.06 120 TYR A CA 1
ATOM 939 C C . TYR A 1 120 ? 13.512 8.163 9.655 1.00 65.06 120 TYR A C 1
ATOM 941 O O . TYR A 1 120 ? 13.042 7.089 10.041 1.00 65.06 120 TYR A O 1
ATOM 949 N N . GLU A 1 121 ? 13.089 9.337 10.119 1.00 75.31 121 GLU A N 1
ATOM 950 C CA . GLU A 1 121 ? 11.951 9.504 11.024 1.00 75.31 121 GLU A CA 1
ATOM 951 C C . GLU A 1 121 ? 10.730 10.048 10.288 1.00 75.31 121 GLU A C 1
ATOM 953 O O . GLU A 1 121 ? 10.865 10.792 9.327 1.00 75.31 121 GLU A O 1
ATOM 958 N N . LEU A 1 122 ? 9.520 9.725 10.747 1.00 82.31 122 LEU A N 1
ATOM 959 C CA . LEU A 1 122 ? 8.302 10.316 10.191 1.00 82.31 122 LEU A CA 1
ATOM 960 C C . LEU A 1 122 ? 8.144 11.780 10.623 1.00 82.31 122 LEU A C 1
ATOM 962 O O . LEU A 1 122 ? 8.463 12.140 11.759 1.00 82.31 122 LEU A O 1
ATOM 966 N N . THR A 1 123 ? 7.556 12.612 9.763 1.00 82.62 123 THR A N 1
ATOM 967 C CA . THR A 1 123 ? 7.117 13.953 10.174 1.00 82.62 123 THR A CA 1
ATOM 968 C C . THR A 1 123 ? 6.073 13.863 11.298 1.00 82.62 123 THR A C 1
ATOM 970 O O . THR A 1 123 ? 5.305 12.893 11.348 1.00 82.62 123 THR A O 1
ATOM 973 N N . PRO A 1 124 ? 5.970 14.866 12.193 1.00 83.44 124 PRO A N 1
ATOM 974 C CA . PRO A 1 124 ? 4.995 14.854 13.286 1.00 83.44 124 PRO A CA 1
ATOM 975 C C . PRO A 1 124 ? 3.559 14.569 12.829 1.00 83.44 124 PRO A C 1
ATOM 977 O O . PRO A 1 124 ? 2.835 13.823 13.482 1.00 83.44 124 PRO A O 1
ATOM 980 N N . GLN A 1 125 ? 3.152 15.111 11.684 1.00 81.44 125 GLN A N 1
ATOM 981 C CA . GLN A 1 125 ? 1.824 14.929 11.102 1.00 81.44 125 GLN A CA 1
ATOM 982 C C . GLN A 1 125 ? 1.567 13.464 10.731 1.00 81.44 125 GLN A C 1
ATOM 984 O O . GLN A 1 125 ? 0.501 12.920 11.027 1.00 81.44 125 GLN A O 1
ATOM 989 N N . ILE A 1 126 ? 2.560 12.801 10.131 1.00 84.12 126 ILE A N 1
ATOM 990 C CA . ILE A 1 126 ? 2.460 11.387 9.769 1.00 84.12 126 ILE A CA 1
ATOM 991 C C . ILE A 1 126 ? 2.538 10.497 11.014 1.00 84.12 126 ILE A C 1
ATOM 993 O O . ILE A 1 126 ? 1.817 9.501 11.065 1.00 84.12 126 ILE A O 1
ATOM 997 N N . LYS A 1 127 ? 3.292 10.878 12.058 1.00 88.06 127 LYS A N 1
ATOM 998 C CA . LYS A 1 127 ? 3.267 10.186 13.363 1.00 88.06 127 LYS A CA 1
ATOM 999 C C . LYS A 1 127 ? 1.859 10.191 13.980 1.00 88.06 127 LYS A C 1
ATOM 1001 O O . LYS A 1 127 ? 1.318 9.141 14.324 1.00 88.06 127 LYS A O 1
ATOM 1006 N N . HIS A 1 128 ? 1.206 11.355 14.018 1.00 86.19 128 HIS A N 1
ATOM 1007 C CA . HIS A 1 128 ? -0.168 11.474 14.525 1.00 86.19 128 HIS A CA 1
ATOM 1008 C C . HIS A 1 128 ? -1.170 10.670 13.696 1.00 86.19 128 HIS A C 1
ATOM 1010 O O . HIS A 1 128 ? -2.011 9.964 14.262 1.00 86.19 128 HIS A O 1
ATOM 1016 N N . LEU A 1 129 ? -1.062 10.733 12.363 1.00 86.06 129 LEU A N 1
ATOM 1017 C CA . LEU A 1 129 ? -1.872 9.899 11.485 1.00 86.06 129 LEU A CA 1
ATOM 1018 C C . LEU A 1 129 ? -1.660 8.425 11.815 1.00 86.06 129 LEU A C 1
ATOM 1020 O O . LEU A 1 129 ? -2.643 7.715 12.014 1.00 86.06 129 LEU A O 1
ATOM 1024 N N . CYS A 1 130 ? -0.404 7.983 11.932 1.00 89.19 130 CYS A N 1
ATOM 1025 C CA . CYS A 1 130 ? -0.075 6.603 12.248 1.00 89.19 130 CYS A CA 1
ATOM 1026 C C . CYS A 1 130 ? -0.855 6.137 13.465 1.00 89.19 130 CYS A C 1
ATOM 1028 O O . CYS A 1 130 ? -1.516 5.116 13.343 1.00 89.19 130 CYS A O 1
ATOM 1030 N N . HIS A 1 131 ? -0.895 6.876 14.579 1.00 88.69 131 HIS A N 1
ATOM 1031 C CA . HIS A 1 131 ? -1.599 6.475 15.808 1.00 88.69 131 HIS A CA 1
ATOM 1032 C C . HIS A 1 131 ? -3.103 6.192 15.656 1.00 88.69 131 HIS A C 1
ATOM 1034 O O . HIS A 1 131 ? -3.638 5.365 16.401 1.00 88.69 131 HIS A O 1
ATOM 1040 N N . ILE A 1 132 ? -3.782 6.775 14.669 1.00 88.62 132 ILE A N 1
ATOM 1041 C CA . ILE A 1 132 ? -5.223 6.560 14.467 1.00 88.62 132 ILE A CA 1
ATOM 1042 C C . ILE A 1 132 ? -5.560 5.478 13.433 1.00 88.62 132 ILE A C 1
ATOM 1044 O O . ILE A 1 132 ? -6.737 5.146 13.270 1.00 88.62 132 ILE A O 1
ATOM 1048 N N . LEU A 1 133 ? -4.563 4.939 12.726 1.00 91.81 133 LEU A N 1
ATOM 1049 C CA . LEU A 1 133 ? -4.778 3.924 11.696 1.00 91.81 133 LEU A CA 1
ATOM 1050 C C . LEU A 1 133 ? -5.130 2.560 12.297 1.00 91.81 133 LEU A C 1
ATOM 1052 O O . LEU A 1 133 ? -4.689 2.176 13.383 1.00 91.81 133 LEU A O 1
ATOM 1056 N N . ASN A 1 134 ? -5.927 1.816 11.540 1.00 94.75 134 ASN A N 1
ATOM 1057 C CA . ASN A 1 134 ? -6.322 0.435 11.789 1.00 94.75 134 ASN A CA 1
ATOM 1058 C C . ASN A 1 134 ? -5.721 -0.535 10.768 1.00 94.75 134 ASN A C 1
ATOM 1060 O O . ASN A 1 134 ? -5.872 -1.734 10.943 1.00 94.75 134 ASN A O 1
ATOM 1064 N N . GLY A 1 135 ? -5.046 -0.041 9.730 1.00 96.50 135 GLY A N 1
ATOM 1065 C CA . GLY A 1 135 ? -4.345 -0.864 8.751 1.00 96.50 135 GLY A CA 1
ATOM 1066 C C . GLY A 1 135 ? -3.427 -0.028 7.868 1.00 96.50 135 GLY A C 1
ATOM 1067 O O . GLY A 1 135 ? -3.575 1.195 7.770 1.00 96.50 135 GLY A O 1
ATOM 1068 N N . LEU A 1 136 ? -2.479 -0.698 7.226 1.00 97.19 136 LEU A N 1
ATOM 1069 C CA . LEU A 1 136 ? -1.521 -0.097 6.306 1.00 97.19 136 LEU A CA 1
ATOM 1070 C C . LEU A 1 136 ? -1.551 -0.839 4.971 1.00 97.19 136 LEU A C 1
ATOM 1072 O O . LEU A 1 136 ? -1.614 -2.064 4.946 1.00 97.19 136 LEU A O 1
ATOM 1076 N N . ILE A 1 137 ? -1.481 -0.094 3.871 1.00 98.25 137 ILE A N 1
ATOM 1077 C CA . ILE A 1 137 ? -1.262 -0.622 2.527 1.00 98.25 137 ILE A CA 1
ATOM 1078 C C . ILE A 1 137 ? 0.053 -0.047 2.007 1.00 98.25 137 ILE A C 1
ATOM 1080 O O . ILE A 1 137 ? 0.185 1.166 1.851 1.00 98.25 137 ILE A O 1
ATOM 1084 N N . PHE A 1 138 ? 1.008 -0.920 1.718 1.00 97.56 138 PHE A N 1
ATOM 1085 C CA . PHE A 1 138 ? 2.276 -0.568 1.100 1.00 97.56 138 PHE A CA 1
ATOM 1086 C C . PHE A 1 138 ? 2.285 -1.033 -0.355 1.00 97.56 138 PHE A C 1
ATOM 1088 O O . PHE A 1 138 ? 2.094 -2.215 -0.633 1.00 97.56 138 PHE A O 1
ATOM 1095 N N . VAL A 1 139 ? 2.475 -0.111 -1.295 1.00 97.44 139 VAL A N 1
ATOM 1096 C CA . VAL A 1 139 ? 2.420 -0.409 -2.731 1.00 97.44 139 VAL A CA 1
ATOM 1097 C C . VAL A 1 139 ? 3.826 -0.476 -3.302 1.00 97.44 139 VAL A C 1
ATOM 1099 O O . VAL A 1 139 ? 4.580 0.494 -3.222 1.00 97.44 139 VAL A O 1
ATOM 1102 N N . VAL A 1 140 ? 4.153 -1.608 -3.920 1.00 95.56 140 VAL A N 1
ATOM 1103 C CA . VAL A 1 140 ? 5.444 -1.877 -4.559 1.00 95.56 140 VAL A CA 1
ATOM 1104 C C . VAL A 1 140 ? 5.241 -2.056 -6.056 1.00 95.56 140 VAL A C 1
ATOM 1106 O O . VAL A 1 140 ? 4.327 -2.766 -6.468 1.00 95.56 140 VAL A O 1
ATOM 1109 N N . ASP A 1 141 ? 6.091 -1.428 -6.868 1.00 95.56 141 ASP A N 1
ATOM 1110 C CA . ASP A 1 141 ? 6.217 -1.783 -8.280 1.00 95.56 141 ASP A CA 1
ATOM 1111 C C . ASP A 1 141 ? 7.110 -3.021 -8.401 1.00 95.56 141 ASP A C 1
ATOM 1113 O O . ASP A 1 141 ? 8.332 -2.954 -8.289 1.00 95.56 141 ASP A O 1
ATOM 1117 N N . ALA A 1 142 ? 6.481 -4.175 -8.587 1.00 97.12 142 ALA A N 1
ATOM 1118 C CA . ALA A 1 142 ? 7.155 -5.455 -8.713 1.00 97.12 142 ALA A CA 1
ATOM 1119 C C . ALA A 1 142 ? 7.866 -5.623 -10.063 1.00 97.12 142 ALA A C 1
ATOM 1121 O O . ALA A 1 142 ? 8.564 -6.615 -10.239 1.00 97.12 142 ALA A O 1
ATOM 1122 N N . SER A 1 143 ? 7.692 -4.699 -11.016 1.00 95.94 143 SER A N 1
ATOM 1123 C CA . SER A 1 143 ? 8.454 -4.702 -12.273 1.00 95.94 143 SER A CA 1
ATOM 1124 C C . SER A 1 143 ? 9.820 -4.014 -12.157 1.00 95.94 143 SER A C 1
ATOM 1126 O O . SER A 1 143 ? 10.638 -4.112 -13.072 1.00 95.94 143 SER A O 1
ATOM 1128 N N . ASP A 1 144 ? 10.080 -3.336 -11.035 1.00 93.50 144 ASP A N 1
ATOM 1129 C CA . ASP A 1 144 ? 11.349 -2.666 -10.764 1.00 93.50 144 ASP A CA 1
ATOM 1130 C C . ASP A 1 144 ? 12.438 -3.663 -10.309 1.00 93.50 144 ASP A C 1
ATOM 1132 O O . ASP A 1 144 ? 12.185 -4.815 -9.952 1.00 93.50 144 ASP A O 1
ATOM 1136 N N . SER A 1 145 ? 13.687 -3.209 -10.323 1.00 93.06 145 SER A N 1
ATOM 1137 C CA . SER A 1 145 ? 14.847 -3.969 -9.858 1.00 93.06 145 SER A CA 1
ATOM 1138 C C . SER A 1 145 ? 14.783 -4.276 -8.358 1.00 93.06 145 SER A C 1
ATOM 1140 O O . SER A 1 145 ? 14.284 -3.479 -7.557 1.00 93.06 145 SER A O 1
ATOM 1142 N N . LYS A 1 146 ? 15.390 -5.402 -7.954 1.00 94.31 146 LYS A N 1
ATOM 1143 C CA . LYS A 1 146 ? 15.512 -5.804 -6.540 1.00 94.31 146 LYS A CA 1
ATOM 1144 C C . LYS A 1 146 ? 16.116 -4.693 -5.678 1.00 94.31 146 LYS A C 1
ATOM 1146 O O . LYS A 1 146 ? 15.611 -4.417 -4.594 1.00 94.31 146 LYS A O 1
ATOM 1151 N N . ASP A 1 147 ? 17.141 -4.014 -6.192 1.00 89.62 147 ASP A N 1
ATOM 1152 C CA . ASP A 1 147 ? 17.818 -2.915 -5.497 1.00 89.62 147 ASP A CA 1
ATOM 1153 C C . ASP A 1 147 ? 16.900 -1.706 -5.279 1.00 89.62 147 ASP A C 1
ATOM 1155 O O . ASP A 1 147 ? 16.957 -1.057 -4.233 1.00 89.62 147 ASP A O 1
ATOM 1159 N N . SER A 1 148 ? 16.037 -1.388 -6.248 1.00 86.75 148 SER A N 1
ATOM 1160 C CA . SER A 1 148 ? 15.053 -0.309 -6.108 1.00 86.75 148 SER A CA 1
ATOM 1161 C C . SER A 1 148 ? 13.999 -0.651 -5.053 1.00 86.75 148 SER A C 1
ATOM 1163 O O . SER A 1 148 ? 13.707 0.163 -4.173 1.00 86.75 148 SER A O 1
ATOM 1165 N N . VAL A 1 149 ? 13.491 -1.889 -5.063 1.00 90.69 149 VAL A N 1
ATOM 1166 C CA . VAL A 1 149 ? 12.542 -2.373 -4.050 1.00 90.69 149 VAL A CA 1
ATOM 1167 C C . VAL A 1 149 ? 13.177 -2.379 -2.655 1.00 90.69 149 VAL A C 1
ATOM 1169 O O . VAL A 1 149 ? 12.563 -1.889 -1.705 1.00 90.69 149 VAL A O 1
ATOM 1172 N N . ALA A 1 150 ? 14.424 -2.842 -2.526 1.00 89.12 150 ALA A N 1
ATOM 1173 C CA . ALA A 1 150 ? 15.154 -2.885 -1.258 1.00 89.12 150 ALA A CA 1
ATOM 1174 C C . ALA A 1 150 ? 15.282 -1.495 -0.612 1.00 89.12 150 ALA A C 1
ATOM 1176 O O . ALA A 1 150 ? 15.058 -1.339 0.591 1.00 89.12 150 ALA A O 1
ATOM 1177 N N . LYS A 1 151 ? 15.546 -0.452 -1.412 1.00 83.38 151 LYS A N 1
ATOM 1178 C CA . LYS A 1 151 ? 15.623 0.944 -0.934 1.00 83.38 151 LYS A CA 1
ATOM 1179 C C . LYS A 1 151 ? 14.315 1.439 -0.317 1.00 83.38 151 LYS A C 1
ATOM 1181 O O . LYS A 1 151 ? 14.329 2.327 0.532 1.00 83.38 151 LYS A O 1
ATOM 1186 N N . CYS A 1 152 ? 13.181 0.858 -0.697 1.00 82.81 152 CYS A N 1
ATOM 1187 C CA . CYS A 1 152 ? 11.873 1.263 -0.191 1.00 82.81 152 CYS A CA 1
ATOM 1188 C C . CYS A 1 152 ? 11.565 0.692 1.204 1.00 82.81 152 CYS A C 1
ATOM 1190 O O . CYS A 1 152 ? 10.614 1.131 1.853 1.00 82.81 152 CYS A O 1
ATOM 1192 N N . ARG A 1 153 ? 12.386 -0.239 1.712 1.00 86.75 153 ARG A N 1
ATOM 1193 C CA . ARG A 1 153 ? 12.228 -0.826 3.050 1.00 86.75 153 ARG A CA 1
ATOM 1194 C C . ARG A 1 153 ? 12.265 0.221 4.161 1.00 86.75 153 ARG A C 1
ATOM 1196 O O . ARG A 1 153 ? 11.500 0.102 5.114 1.00 86.75 153 ARG A O 1
ATOM 1203 N N . GLY A 1 154 ? 13.115 1.243 4.048 1.00 83.25 154 GLY A N 1
ATOM 1204 C CA . GLY A 1 154 ? 13.229 2.294 5.067 1.00 83.25 154 GLY A CA 1
ATOM 1205 C C . GLY A 1 154 ? 11.900 3.012 5.325 1.00 83.25 154 GLY A C 1
ATOM 1206 O O . GLY A 1 154 ? 11.522 3.223 6.474 1.00 83.25 154 GLY A O 1
ATOM 1207 N N . GLU A 1 155 ? 11.149 3.292 4.258 1.00 85.62 155 GLU A N 1
ATOM 1208 C CA . GLU A 1 155 ? 9.833 3.936 4.313 1.00 85.62 155 GLU A CA 1
ATOM 1209 C C . GLU A 1 155 ? 8.789 3.050 5.011 1.00 85.62 155 GLU A C 1
ATOM 1211 O O . GLU A 1 155 ? 8.092 3.504 5.920 1.00 85.62 155 GLU A O 1
ATOM 1216 N N . LEU A 1 156 ? 8.733 1.762 4.649 1.00 91.56 156 LEU A N 1
ATOM 1217 C CA . LEU A 1 156 ? 7.871 0.786 5.319 1.00 91.56 156 LEU A CA 1
ATOM 1218 C C . LEU A 1 156 ? 8.220 0.674 6.809 1.00 91.56 156 LEU A C 1
ATOM 1220 O O . LEU A 1 156 ? 7.345 0.778 7.668 1.00 91.56 156 LEU A O 1
ATOM 1224 N N . MET A 1 157 ? 9.503 0.504 7.132 1.00 91.06 157 MET A N 1
ATOM 1225 C CA . MET A 1 157 ? 9.950 0.317 8.511 1.00 91.06 157 MET A CA 1
ATOM 1226 C C . MET A 1 157 ? 9.715 1.558 9.373 1.00 91.06 157 MET A C 1
ATOM 1228 O O . MET A 1 157 ? 9.386 1.400 10.546 1.00 91.06 157 MET A O 1
ATOM 1232 N N . ALA A 1 158 ? 9.818 2.773 8.828 1.00 88.62 158 ALA A N 1
ATOM 1233 C CA . ALA A 1 158 ? 9.482 3.999 9.555 1.00 88.62 158 ALA A CA 1
ATOM 1234 C C . ALA A 1 158 ? 8.009 4.004 10.010 1.00 88.62 158 ALA A C 1
ATOM 1236 O O . ALA A 1 158 ? 7.726 4.229 11.188 1.00 88.62 158 ALA A O 1
ATOM 1237 N N . MET A 1 159 ? 7.081 3.644 9.115 1.00 90.50 159 MET A N 1
ATOM 1238 C CA . MET A 1 159 ? 5.650 3.513 9.428 1.00 90.50 159 MET A CA 1
ATOM 1239 C C . MET A 1 159 ? 5.372 2.404 10.456 1.00 90.50 159 MET A C 1
ATOM 1241 O O . MET A 1 159 ? 4.588 2.594 11.387 1.00 90.50 159 MET A O 1
ATOM 1245 N N . LEU A 1 160 ? 6.039 1.250 10.338 1.00 91.81 160 LEU A N 1
ATOM 1246 C CA . LEU A 1 160 ? 5.862 0.133 11.276 1.00 91.81 160 LEU A CA 1
ATOM 1247 C C . LEU A 1 160 ? 6.464 0.405 12.657 1.00 91.81 160 LEU A C 1
ATOM 1249 O O . LEU A 1 160 ? 5.903 -0.037 13.663 1.00 91.81 160 LEU A O 1
ATOM 1253 N N . ARG A 1 161 ? 7.580 1.143 12.727 1.00 90.12 161 ARG A N 1
ATOM 1254 C CA . ARG A 1 161 ? 8.211 1.566 13.987 1.00 90.12 161 ARG A CA 1
ATOM 1255 C C . ARG A 1 161 ? 7.258 2.422 14.816 1.00 90.12 161 ARG A C 1
ATOM 1257 O O . ARG A 1 161 ? 7.091 2.144 16.001 1.00 90.12 161 ARG A O 1
ATOM 1264 N N . GLU A 1 162 ? 6.564 3.361 14.180 1.00 89.62 162 GLU A N 1
ATOM 1265 C CA . GLU A 1 162 ? 5.550 4.201 14.831 1.00 89.62 162 GLU A CA 1
ATOM 1266 C C . GLU A 1 162 ? 4.338 3.393 15.334 1.00 89.62 162 GLU A C 1
AT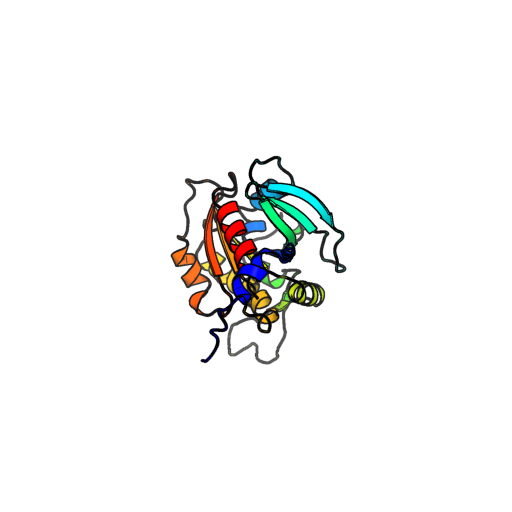OM 1268 O O . GLU A 1 162 ? 3.648 3.769 16.280 1.00 89.62 162 GLU A O 1
A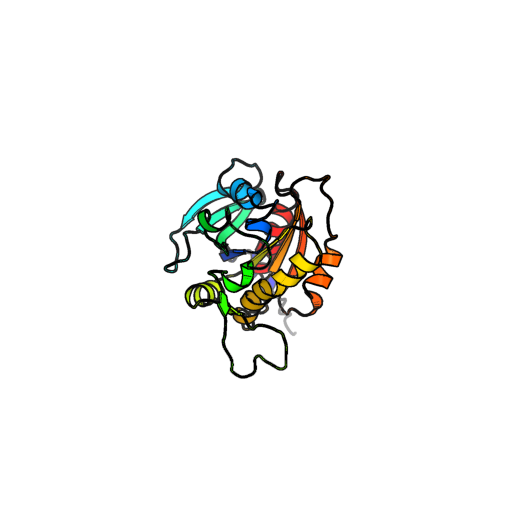TOM 1273 N N . ARG A 1 163 ? 4.088 2.223 14.733 1.00 88.62 163 ARG A N 1
ATOM 1274 C CA . ARG A 1 163 ? 3.008 1.298 15.112 1.00 88.62 163 ARG A CA 1
ATOM 1275 C C . ARG A 1 163 ? 3.454 0.142 16.007 1.00 88.62 163 ARG A C 1
ATOM 1277 O O . ARG A 1 163 ? 2.667 -0.780 16.216 1.00 88.62 163 ARG A O 1
ATOM 1284 N N . ARG A 1 164 ? 4.661 0.174 16.587 1.00 86.12 164 ARG A N 1
ATOM 1285 C CA . ARG A 1 164 ? 5.163 -0.899 17.475 1.00 86.12 164 ARG A CA 1
ATOM 1286 C C . ARG A 1 164 ? 4.262 -1.179 18.679 1.00 86.12 164 ARG A C 1
ATOM 1288 O O . ARG A 1 164 ? 4.149 -2.327 19.089 1.00 86.12 164 ARG A O 1
ATOM 1295 N N . SER A 1 165 ? 3.598 -0.158 19.223 1.00 87.62 165 SER A N 1
ATOM 1296 C CA . SER A 1 165 ? 2.660 -0.298 20.348 1.00 87.62 165 SER A CA 1
ATOM 1297 C C . SER A 1 165 ? 1.314 -0.929 19.963 1.00 87.62 165 SER A C 1
ATOM 1299 O O . SER A 1 165 ? 0.526 -1.279 20.838 1.00 87.62 165 SER A O 1
ATOM 1301 N N . ALA A 1 166 ? 1.045 -1.102 18.666 1.00 90.25 166 ALA A N 1
ATOM 1302 C CA . ALA A 1 166 ? -0.179 -1.689 18.139 1.00 90.25 166 ALA A CA 1
ATOM 1303 C C . ALA A 1 166 ? 0.146 -2.827 17.149 1.00 90.25 166 ALA A C 1
ATOM 1305 O O . ALA A 1 166 ? -0.139 -2.705 15.955 1.00 90.25 166 ALA A O 1
ATOM 1306 N N . PRO A 1 167 ? 0.725 -3.950 17.623 1.00 91.19 167 PRO A N 1
ATOM 1307 C CA . PRO A 1 167 ? 1.177 -5.042 16.759 1.00 91.19 167 PRO A CA 1
ATOM 1308 C C . PRO A 1 167 ? 0.033 -5.773 16.043 1.00 91.19 167 PRO A C 1
ATOM 1310 O O . PRO A 1 167 ? 0.281 -6.471 15.079 1.00 91.19 167 PRO A O 1
ATOM 1313 N N . HIS A 1 168 ? -1.223 -5.596 16.458 1.00 92.62 168 HIS A N 1
ATOM 1314 C CA . HIS A 1 168 ? -2.395 -6.179 15.791 1.00 92.62 168 HIS A CA 1
ATOM 1315 C C . HIS A 1 168 ? -2.766 -5.483 14.469 1.00 92.62 168 HIS A C 1
ATOM 1317 O O . HIS A 1 168 ? -3.631 -5.963 13.749 1.00 92.62 168 HIS A O 1
ATOM 1323 N N . VAL A 1 169 ? -2.164 -4.331 14.157 1.00 95.50 169 VAL A N 1
ATOM 1324 C CA . VAL A 1 169 ? -2.510 -3.535 12.970 1.00 95.50 169 VAL A CA 1
ATOM 1325 C C . VAL A 1 169 ? -1.955 -4.215 11.723 1.00 95.50 169 VAL A C 1
ATOM 1327 O O . VAL A 1 169 ? -0.734 -4.266 11.587 1.00 95.50 169 VAL A O 1
ATOM 1330 N N . PRO A 1 170 ? -2.800 -4.701 10.802 1.00 97.62 170 PRO A N 1
ATOM 1331 C CA . PRO A 1 170 ? -2.331 -5.443 9.645 1.00 97.62 170 PRO A CA 1
ATOM 1332 C C . PRO A 1 170 ? -1.657 -4.558 8.592 1.00 97.62 170 PRO A C 1
ATOM 1334 O O . PRO A 1 170 ? -1.971 -3.371 8.436 1.00 97.62 170 PRO A O 1
ATOM 1337 N N . VAL A 1 171 ? -0.765 -5.184 7.827 1.00 98.06 171 VAL A N 1
ATOM 1338 C CA . VAL A 1 171 ? 0.002 -4.576 6.739 1.00 98.06 171 VAL A CA 1
ATOM 1339 C C . VAL A 1 171 ? -0.230 -5.370 5.458 1.00 98.06 171 VAL A C 1
ATOM 1341 O O . VAL A 1 171 ? 0.167 -6.525 5.340 1.00 98.06 171 VAL A O 1
ATOM 1344 N N . LEU A 1 172 ? -0.869 -4.750 4.477 1.00 98.75 172 LEU A N 1
ATOM 1345 C CA . LEU A 1 172 ? -1.046 -5.315 3.146 1.00 98.75 172 LEU A CA 1
ATOM 1346 C C . LEU A 1 172 ? 0.032 -4.770 2.213 1.00 98.75 172 LEU A C 1
ATOM 1348 O O . LEU A 1 172 ? 0.166 -3.559 2.068 1.00 98.75 172 LEU A O 1
ATOM 1352 N N . ILE A 1 173 ? 0.759 -5.651 1.540 1.00 98.56 173 ILE A N 1
ATOM 1353 C CA . ILE A 1 173 ? 1.727 -5.294 0.514 1.00 98.56 173 ILE A CA 1
ATOM 1354 C C . ILE A 1 173 ? 1.101 -5.629 -0.837 1.00 98.56 173 ILE A C 1
ATOM 1356 O O . ILE A 1 173 ? 0.886 -6.797 -1.163 1.00 98.56 173 ILE A O 1
ATOM 1360 N N . LEU A 1 174 ? 0.806 -4.596 -1.623 1.00 98.56 174 LEU A N 1
ATOM 1361 C CA . LEU A 1 174 ? 0.361 -4.750 -3.003 1.00 98.56 174 LEU A CA 1
ATOM 1362 C C . LEU A 1 174 ? 1.600 -4.817 -3.903 1.00 98.56 174 LEU A C 1
ATOM 1364 O O . LEU A 1 174 ? 2.239 -3.797 -4.163 1.00 98.56 174 LEU A O 1
ATOM 1368 N N . SER A 1 175 ? 1.941 -6.027 -4.346 1.00 98.06 175 SER A N 1
ATOM 1369 C CA . SER A 1 175 ? 3.011 -6.309 -5.308 1.00 98.06 175 SER A CA 1
ATOM 1370 C C . SER A 1 175 ? 2.467 -6.083 -6.720 1.00 98.06 175 SER A C 1
ATOM 1372 O O . SER A 1 175 ? 1.936 -6.992 -7.362 1.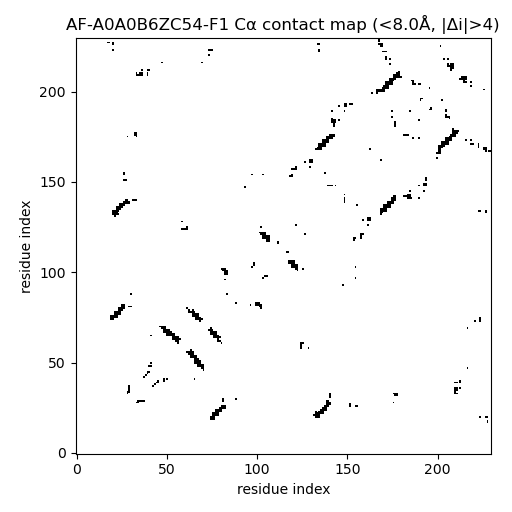00 98.06 175 SER A O 1
ATOM 1374 N N . CYS A 1 176 ? 2.503 -4.831 -7.171 1.00 97.81 176 CYS A N 1
ATOM 1375 C CA . CYS A 1 176 ? 1.831 -4.391 -8.386 1.00 97.81 176 CYS A CA 1
ATOM 1376 C C . CYS A 1 176 ? 2.741 -4.482 -9.609 1.00 97.81 176 CYS A C 1
ATOM 1378 O O . CYS A 1 176 ? 3.894 -4.071 -9.571 1.00 97.81 176 CYS A O 1
ATOM 1380 N N . ILE A 1 177 ? 2.169 -4.890 -10.733 1.00 97.50 177 ILE A N 1
ATOM 1381 C CA . ILE A 1 177 ? 2.683 -4.587 -12.071 1.00 97.50 177 ILE A CA 1
ATOM 1382 C C . ILE A 1 177 ? 1.643 -3.804 -12.855 1.00 97.50 177 ILE A C 1
ATOM 1384 O O . ILE A 1 177 ? 0.455 -3.825 -12.521 1.00 97.50 177 ILE A O 1
ATOM 1388 N N . LYS A 1 178 ? 2.073 -3.100 -13.903 1.00 95.12 178 LYS A N 1
ATOM 1389 C CA . LYS A 1 178 ? 1.152 -2.288 -14.696 1.00 95.12 178 LYS A CA 1
ATOM 1390 C C . LYS A 1 178 ? 0.132 -3.153 -15.440 1.00 95.12 178 LYS A C 1
ATOM 1392 O O . LYS A 1 178 ? -1.069 -2.931 -15.293 1.00 95.12 178 LYS A O 1
ATOM 1397 N N . GLN A 1 179 ? 0.618 -4.144 -16.187 1.00 95.94 179 GLN A N 1
ATOM 1398 C CA . GLN A 1 179 ? -0.160 -5.052 -17.037 1.00 95.94 179 GLN A CA 1
ATOM 1399 C C . GLN A 1 179 ? 0.202 -6.507 -16.720 1.00 95.94 179 GLN A C 1
ATOM 1401 O O . GLN A 1 179 ? 1.281 -6.770 -16.203 1.00 95.94 179 GLN A O 1
ATOM 1406 N N . ALA A 1 180 ? -0.701 -7.451 -16.992 1.00 93.06 180 ALA A N 1
ATOM 1407 C CA . ALA A 1 180 ? -0.562 -8.847 -16.555 1.00 93.06 180 ALA A CA 1
ATOM 1408 C C . ALA A 1 180 ? 0.641 -9.594 -17.166 1.00 93.06 180 ALA A C 1
ATOM 1410 O O . ALA A 1 180 ? 1.101 -10.582 -16.603 1.00 93.06 180 ALA A O 1
ATOM 1411 N N . ASP A 1 181 ? 1.134 -9.126 -18.308 1.00 92.44 181 ASP A N 1
ATOM 1412 C CA . ASP A 1 181 ? 2.275 -9.649 -19.060 1.00 92.44 181 ASP A CA 1
ATOM 1413 C C . ASP A 1 181 ? 3.604 -8.963 -18.709 1.00 92.44 181 ASP A C 1
ATOM 1415 O O . ASP A 1 181 ? 4.663 -9.380 -19.180 1.00 92.44 181 ASP A O 1
ATOM 1419 N N . SER A 1 182 ? 3.570 -7.916 -17.880 1.00 93.94 182 SER A N 1
ATOM 1420 C CA . SER A 1 182 ? 4.779 -7.208 -17.467 1.00 93.94 182 SER A CA 1
ATOM 1421 C C . SER A 1 182 ? 5.686 -8.129 -16.636 1.00 93.94 182 SER A C 1
ATOM 1423 O O . SER A 1 182 ? 5.189 -8.879 -15.788 1.00 93.94 182 SER A O 1
ATOM 1425 N N . PRO A 1 183 ? 7.018 -8.070 -16.834 1.00 95.12 183 PRO A N 1
ATOM 1426 C CA . PRO A 1 183 ? 7.956 -8.829 -16.016 1.00 95.12 183 PRO A CA 1
ATOM 1427 C C . PRO A 1 183 ? 7.807 -8.430 -14.549 1.00 95.12 183 PRO A C 1
ATOM 1429 O O . PRO A 1 183 ? 7.480 -7.281 -14.237 1.00 95.12 183 PRO A O 1
ATOM 1432 N N . ARG A 1 184 ? 8.034 -9.385 -13.643 1.00 96.75 184 ARG A N 1
ATOM 1433 C CA . ARG A 1 184 ? 7.814 -9.155 -12.219 1.00 96.75 184 ARG A CA 1
ATOM 1434 C C . ARG A 1 184 ? 8.711 -9.964 -11.304 1.00 96.75 184 ARG A C 1
ATOM 1436 O O . ARG A 1 184 ? 9.004 -11.126 -11.577 1.00 96.75 184 ARG A O 1
ATOM 1443 N N . LEU A 1 185 ? 9.026 -9.365 -10.166 1.00 97.75 185 LEU A N 1
ATOM 1444 C CA . LEU A 1 185 ? 9.492 -10.052 -8.976 1.00 97.75 185 LEU A CA 1
ATOM 1445 C C . LEU A 1 185 ? 8.312 -10.824 -8.350 1.00 97.75 185 LEU A C 1
ATOM 1447 O O . LEU A 1 185 ? 7.245 -10.238 -8.130 1.00 97.75 185 LEU A O 1
ATOM 1451 N N . PRO A 1 186 ? 8.456 -12.132 -8.074 1.00 96.62 186 PRO A N 1
ATOM 1452 C CA . PRO A 1 186 ? 7.435 -12.907 -7.371 1.00 96.62 186 PRO A CA 1
ATOM 1453 C C . PRO A 1 186 ? 7.151 -12.356 -5.964 1.00 96.62 186 PRO A C 1
ATOM 1455 O O . PRO A 1 186 ? 8.066 -11.882 -5.292 1.00 96.62 186 PRO A O 1
ATOM 1458 N N . ALA A 1 187 ? 5.916 -12.487 -5.460 1.00 96.62 187 ALA A N 1
ATOM 1459 C CA . ALA A 1 187 ? 5.563 -12.055 -4.097 1.00 96.62 187 ALA A CA 1
ATOM 1460 C C . ALA A 1 187 ? 6.495 -12.613 -3.010 1.00 96.62 187 ALA A C 1
ATOM 1462 O O . ALA A 1 187 ? 6.853 -11.882 -2.090 1.00 96.62 187 ALA A O 1
ATOM 1463 N N . CYS A 1 188 ? 6.911 -13.881 -3.109 1.00 96.75 188 CYS A N 1
ATOM 1464 C CA . CYS A 1 188 ? 7.846 -14.477 -2.150 1.00 96.75 188 CYS A CA 1
ATOM 1465 C C . CYS A 1 188 ? 9.200 -13.760 -2.139 1.00 96.75 188 CYS A C 1
ATOM 1467 O O . CYS A 1 188 ? 9.801 -13.588 -1.088 1.00 96.75 188 CYS A O 1
ATOM 1469 N N . GLU A 1 189 ? 9.647 -13.262 -3.287 1.00 97.56 189 GLU A N 1
ATOM 1470 C CA . GLU A 1 189 ? 10.882 -12.498 -3.367 1.00 97.56 189 GLU A CA 1
ATOM 1471 C C . GLU A 1 189 ? 10.731 -11.106 -2.737 1.00 97.56 189 GLU A C 1
ATOM 1473 O O . GLU A 1 189 ? 11.634 -10.624 -2.060 1.00 97.56 189 GLU A O 1
ATOM 1478 N N . ILE A 1 190 ? 9.559 -10.478 -2.884 1.00 97.94 190 ILE A N 1
ATOM 1479 C CA . ILE A 1 190 ? 9.239 -9.220 -2.193 1.00 97.94 190 ILE A CA 1
ATOM 1480 C C . ILE A 1 190 ? 9.244 -9.407 -0.666 1.00 97.94 190 ILE A C 1
ATOM 1482 O O . ILE A 1 190 ? 9.718 -8.521 0.049 1.00 97.94 190 ILE A O 1
ATOM 1486 N N . VAL A 1 191 ? 8.761 -10.552 -0.161 1.00 98.00 191 VAL A N 1
ATOM 1487 C CA . VAL A 1 191 ? 8.833 -10.909 1.271 1.00 98.00 191 VAL A CA 1
ATOM 1488 C C . VAL A 1 191 ? 10.282 -10.889 1.757 1.00 98.00 191 VAL A C 1
ATOM 1490 O O . VAL A 1 191 ? 10.565 -10.270 2.789 1.00 98.00 191 VAL A O 1
ATOM 1493 N N . ASP A 1 192 ? 11.183 -11.516 1.000 1.00 97.38 192 ASP A N 1
ATOM 1494 C CA . ASP A 1 192 ? 12.601 -11.612 1.340 1.00 97.38 192 ASP A CA 1
ATOM 1495 C C . ASP A 1 192 ? 13.290 -10.243 1.276 1.00 97.38 192 ASP A C 1
ATOM 1497 O O . ASP A 1 192 ? 13.910 -9.822 2.254 1.00 97.38 192 ASP A O 1
ATOM 1501 N N . ILE A 1 193 ? 13.117 -9.501 0.174 1.00 96.75 193 ILE A N 1
ATOM 1502 C CA . ILE A 1 193 ? 13.743 -8.183 -0.048 1.00 96.75 193 ILE A CA 1
ATOM 1503 C C . ILE A 1 193 ? 13.319 -7.165 1.022 1.00 96.75 193 ILE A C 1
ATOM 1505 O O . ILE A 1 193 ? 14.129 -6.363 1.491 1.00 96.75 193 ILE A O 1
ATOM 1509 N N . LEU A 1 194 ? 12.045 -7.174 1.424 1.00 95.94 194 LEU A N 1
ATOM 1510 C CA . LEU A 1 194 ? 11.532 -6.258 2.447 1.00 95.94 194 LEU A CA 1
ATOM 1511 C C . LEU A 1 194 ? 11.745 -6.774 3.879 1.00 95.94 194 LEU A C 1
ATOM 1513 O O . LEU A 1 194 ? 11.455 -6.050 4.836 1.00 95.94 194 LEU A O 1
ATOM 1517 N N . HIS A 1 195 ? 12.279 -7.989 4.041 1.00 96.06 195 HIS A N 1
ATOM 1518 C CA . HIS A 1 195 ? 12.480 -8.670 5.319 1.00 96.06 195 HIS A CA 1
ATOM 1519 C C . HIS A 1 195 ? 11.193 -8.784 6.156 1.00 96.06 195 HIS A C 1
ATOM 1521 O O . HIS A 1 195 ? 11.220 -8.594 7.376 1.00 96.06 195 HIS A O 1
ATOM 1527 N N . LEU A 1 196 ? 10.053 -9.096 5.531 1.00 96.50 196 LEU A N 1
ATOM 1528 C CA . LEU A 1 196 ? 8.749 -9.115 6.216 1.00 96.50 196 LEU A CA 1
ATOM 1529 C C . LEU A 1 196 ? 8.650 -10.201 7.297 1.00 96.50 196 LEU A C 1
ATOM 1531 O O . LEU A 1 196 ? 7.919 -10.036 8.265 1.00 96.50 196 LEU A O 1
ATOM 1535 N N . SER A 1 197 ? 9.454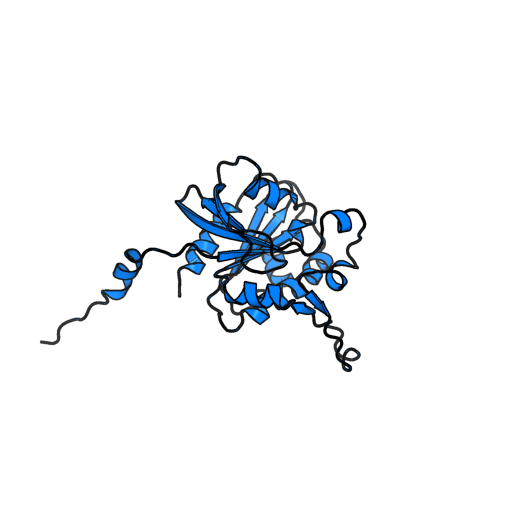 -11.261 7.227 1.00 95.00 197 SER A N 1
ATOM 1536 C CA . SER A 1 197 ? 9.532 -12.281 8.286 1.00 95.00 197 SER A CA 1
ATOM 1537 C C . SER A 1 197 ? 9.979 -11.725 9.650 1.00 95.00 197 SER A C 1
ATOM 1539 O O . SER A 1 197 ? 9.837 -12.402 10.663 1.00 95.00 197 SER A O 1
ATOM 1541 N N . SER A 1 198 ? 10.527 -10.503 9.683 1.00 92.12 198 SER A N 1
ATOM 1542 C CA . SER A 1 198 ? 11.006 -9.830 10.897 1.00 92.12 198 SER A CA 1
ATOM 1543 C C . SER A 1 198 ? 10.003 -8.855 11.525 1.00 92.12 198 SER A C 1
ATOM 1545 O O . SER A 1 198 ? 10.273 -8.330 12.607 1.00 92.12 198 SER A O 1
ATOM 1547 N N . ILE A 1 199 ? 8.860 -8.583 10.879 1.00 93.75 199 ILE A N 1
ATOM 1548 C CA . ILE A 1 199 ? 7.878 -7.617 11.395 1.00 93.75 199 ILE A CA 1
ATOM 1549 C C . ILE A 1 199 ? 6.870 -8.287 12.332 1.00 93.75 199 ILE A C 1
ATOM 1551 O O . ILE A 1 199 ? 6.546 -9.462 12.187 1.00 93.75 199 ILE A O 1
ATOM 1555 N N . LEU A 1 200 ? 6.365 -7.523 13.304 1.00 91.56 200 LEU A N 1
ATOM 1556 C CA . LEU A 1 200 ? 5.445 -8.030 14.330 1.00 91.56 200 LEU A CA 1
ATOM 1557 C C . LEU A 1 200 ? 3.991 -8.077 13.854 1.00 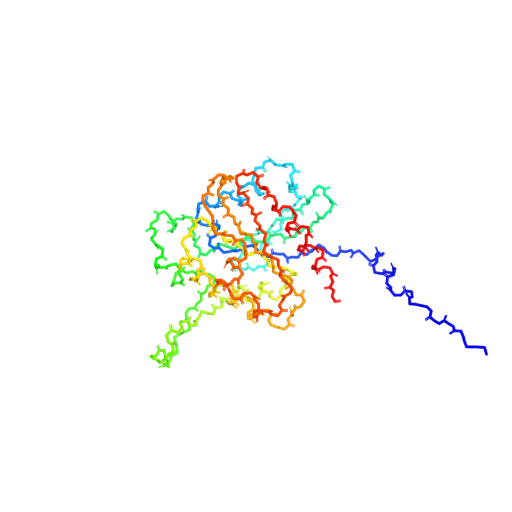91.56 200 LEU A C 1
ATOM 1559 O O . LEU A 1 200 ? 3.191 -8.851 14.373 1.00 91.56 200 LEU A O 1
ATOM 1563 N N . GLN A 1 201 ? 3.643 -7.196 12.921 1.00 94.88 201 GLN A N 1
ATOM 1564 C CA . GLN A 1 201 ? 2.284 -7.033 12.436 1.00 94.88 201 GLN A CA 1
ATOM 1565 C C . GLN A 1 201 ? 1.837 -8.225 11.580 1.00 94.88 201 GLN A C 1
ATOM 1567 O O . GLN A 1 201 ? 2.652 -8.749 10.822 1.00 94.88 201 GLN A O 1
ATOM 1572 N N . PRO A 1 202 ? 0.545 -8.612 11.603 1.00 96.94 202 PRO A N 1
ATOM 1573 C CA . PRO A 1 202 ? -0.015 -9.487 10.583 1.00 96.94 202 PRO A CA 1
ATOM 1574 C C . PRO A 1 202 ? 0.211 -8.873 9.205 1.00 96.94 202 PRO A C 1
ATOM 1576 O O . PRO A 1 202 ? -0.074 -7.691 8.997 1.00 96.94 202 PRO A O 1
ATOM 1579 N N . TRP A 1 203 ? 0.690 -9.661 8.253 1.00 98.06 203 TRP A N 1
ATOM 1580 C CA . TRP A 1 203 ? 0.967 -9.161 6.914 1.00 98.06 203 TRP A CA 1
ATOM 1581 C C . TRP A 1 203 ? 0.509 -10.118 5.822 1.00 98.06 203 TRP A C 1
ATOM 1583 O O . TRP A 1 203 ? 0.382 -11.323 6.034 1.00 98.06 203 TRP A O 1
ATOM 1593 N N . LEU A 1 204 ? 0.260 -9.552 4.643 1.00 98.50 204 LEU A N 1
ATOM 1594 C CA . LEU A 1 204 ? -0.016 -10.279 3.410 1.00 98.50 204 LEU A CA 1
ATOM 1595 C C . LEU A 1 204 ? 0.699 -9.576 2.262 1.00 98.50 204 LEU A C 1
ATOM 1597 O O . LEU A 1 204 ? 0.553 -8.367 2.101 1.00 98.50 204 LEU A O 1
ATOM 1601 N N . VAL A 1 205 ? 1.420 -10.336 1.439 1.00 98.62 205 VAL A N 1
ATOM 1602 C CA . VAL A 1 205 ? 1.883 -9.875 0.126 1.00 98.62 205 VAL A CA 1
ATOM 1603 C C . VAL A 1 205 ? 0.979 -10.490 -0.926 1.00 98.62 205 VAL A C 1
ATOM 1605 O O . VAL A 1 205 ? 0.806 -11.707 -0.947 1.00 98.62 205 VAL A O 1
ATOM 1608 N N . ILE A 1 206 ? 0.393 -9.657 -1.782 1.00 98.25 206 ILE A N 1
ATOM 1609 C CA . ILE A 1 206 ? -0.475 -10.120 -2.861 1.00 98.25 206 ILE A CA 1
ATOM 1610 C C . ILE A 1 206 ? -0.079 -9.500 -4.191 1.00 98.25 206 ILE A C 1
ATOM 1612 O O . ILE A 1 206 ? 0.183 -8.302 -4.312 1.00 98.25 206 ILE A O 1
ATOM 1616 N N . ASP A 1 207 ? -0.059 -10.358 -5.197 1.00 98.06 207 ASP A N 1
ATOM 1617 C CA . ASP A 1 207 ? 0.246 -10.016 -6.571 1.00 98.06 207 ASP A CA 1
ATOM 1618 C C . ASP A 1 207 ? -0.940 -9.322 -7.230 1.00 98.06 207 ASP A C 1
ATOM 1620 O O . ASP A 1 207 ? -2.052 -9.847 -7.213 1.00 98.06 207 ASP A O 1
ATOM 1624 N N . CYS A 1 208 ? -0.701 -8.142 -7.800 1.00 97.19 208 CYS A N 1
ATOM 1625 C CA . CYS A 1 208 ? -1.751 -7.273 -8.321 1.00 97.19 208 CYS A CA 1
ATOM 1626 C C . CYS A 1 208 ? -1.405 -6.704 -9.698 1.00 97.19 208 CYS A C 1
ATOM 1628 O O . CYS A 1 208 ? -0.238 -6.491 -10.032 1.00 97.19 208 CYS A O 1
ATOM 1630 N N . VAL A 1 209 ? -2.439 -6.369 -10.473 1.00 97.38 209 VAL A N 1
ATOM 1631 C CA . VAL A 1 209 ? -2.293 -5.639 -11.742 1.00 97.38 209 VAL A CA 1
ATOM 1632 C C . VAL A 1 209 ? -2.961 -4.280 -11.605 1.00 97.38 209 VAL A C 1
ATOM 1634 O O . VAL A 1 209 ? -4.176 -4.200 -11.421 1.00 97.38 209 VAL A O 1
ATOM 1637 N N . SER A 1 210 ? -2.188 -3.197 -11.696 1.00 95.56 210 SER A N 1
ATOM 1638 C CA . SER A 1 210 ? -2.715 -1.855 -11.442 1.00 95.56 210 SER A CA 1
ATOM 1639 C C . SER A 1 210 ? -3.714 -1.410 -12.504 1.00 95.56 210 SER A C 1
ATOM 1641 O O . SER A 1 210 ? -4.657 -0.707 -12.158 1.00 95.56 210 SER A O 1
ATOM 1643 N N . ASP A 1 211 ? -3.549 -1.814 -13.774 1.00 94.88 211 ASP A N 1
ATOM 1644 C CA . ASP A 1 211 ? -4.451 -1.377 -14.848 1.00 94.88 211 ASP A CA 1
ATOM 1645 C C . ASP A 1 211 ? -5.860 -1.968 -14.759 1.00 94.88 211 ASP A C 1
ATOM 1647 O O . ASP A 1 211 ? -6.826 -1.324 -15.167 1.00 94.88 211 ASP A O 1
ATOM 1651 N N . THR A 1 212 ? -5.990 -3.171 -14.208 1.00 95.50 212 THR A N 1
ATOM 1652 C CA . THR A 1 212 ? -7.269 -3.888 -14.107 1.00 95.50 212 THR A CA 1
ATOM 1653 C C . THR A 1 212 ? -7.783 -3.993 -12.676 1.00 95.50 212 THR A C 1
ATOM 1655 O O . THR A 1 212 ? -8.898 -4.467 -12.470 1.00 95.50 212 THR A O 1
ATOM 1658 N N . LEU A 1 213 ? -6.984 -3.556 -11.695 1.00 96.56 213 LEU A N 1
ATOM 1659 C CA . LEU A 1 213 ? -7.198 -3.758 -10.259 1.00 96.56 213 LEU A CA 1
ATOM 1660 C C . LEU A 1 213 ? -7.300 -5.236 -9.853 1.00 96.56 213 LEU A C 1
ATOM 1662 O O . LEU A 1 213 ? -7.839 -5.546 -8.791 1.00 96.56 213 LEU A O 1
ATOM 1666 N N . HIS A 1 214 ? -6.782 -6.150 -10.679 1.00 96.44 214 HIS A N 1
ATOM 1667 C CA . HIS A 1 214 ? -6.819 -7.577 -10.382 1.00 96.44 214 HIS A CA 1
ATOM 1668 C C . HIS A 1 214 ? -6.163 -7.858 -9.025 1.00 96.44 214 HIS A C 1
ATOM 1670 O O . HIS A 1 214 ? -5.059 -7.370 -8.768 1.00 96.44 214 HIS A O 1
ATOM 1676 N N . SER A 1 215 ? -6.863 -8.624 -8.181 1.00 96.81 215 SER A N 1
ATOM 1677 C CA . SER A 1 215 ? -6.467 -9.051 -6.828 1.00 96.81 215 SER A CA 1
ATOM 1678 C C . SER A 1 215 ? -6.314 -7.949 -5.773 1.00 96.81 215 SER A C 1
ATOM 1680 O O . SER A 1 215 ? -6.119 -8.255 -4.595 1.00 96.81 215 SER A O 1
ATOM 1682 N N . VAL A 1 216 ? -6.461 -6.671 -6.141 1.00 97.50 216 VAL A N 1
ATOM 1683 C CA . VAL A 1 216 ? -6.403 -5.556 -5.181 1.00 97.50 216 VAL A CA 1
ATOM 1684 C C . VAL A 1 216 ? -7.539 -5.672 -4.161 1.00 97.50 216 VAL A C 1
ATOM 1686 O O . VAL A 1 216 ? -7.347 -5.428 -2.972 1.00 97.50 216 VAL A O 1
ATOM 1689 N N . ASP A 1 217 ? -8.722 -6.082 -4.607 1.00 96.38 217 ASP A N 1
ATOM 1690 C CA . ASP A 1 217 ? -9.894 -6.314 -3.768 1.00 96.38 217 ASP A CA 1
ATOM 1691 C C . ASP A 1 217 ? -9.691 -7.446 -2.767 1.00 96.38 217 ASP A C 1
ATOM 1693 O O . ASP A 1 217 ? -9.984 -7.259 -1.590 1.00 96.38 217 ASP A O 1
ATOM 1697 N N . ALA A 1 218 ? -9.136 -8.579 -3.199 1.00 97.88 218 ALA A N 1
ATOM 1698 C CA . ALA A 1 218 ? -8.836 -9.707 -2.324 1.00 97.88 218 ALA A CA 1
ATOM 1699 C C . ALA A 1 218 ? -7.888 -9.298 -1.184 1.00 97.88 218 ALA A C 1
ATOM 1701 O O . ALA A 1 218 ? -8.146 -9.602 -0.017 1.00 97.88 218 ALA A O 1
ATOM 1702 N N . GLY A 1 219 ? -6.838 -8.533 -1.505 1.00 98.25 219 GLY A N 1
ATOM 1703 C CA . GLY A 1 219 ? -5.927 -7.979 -0.505 1.00 98.25 219 GLY A CA 1
ATOM 1704 C C . GLY A 1 219 ? -6.619 -7.013 0.458 1.00 98.25 219 GLY A C 1
ATOM 1705 O O . GLY A 1 219 ? -6.436 -7.097 1.673 1.00 98.25 219 GLY A O 1
ATOM 1706 N N . VAL A 1 220 ? -7.448 -6.104 -0.064 1.00 98.12 220 VAL A N 1
ATOM 1707 C CA . VAL A 1 220 ? -8.182 -5.130 0.758 1.00 98.12 220 VAL A CA 1
ATOM 1708 C C . VAL A 1 220 ? -9.228 -5.809 1.647 1.00 98.12 220 VAL A C 1
ATOM 1710 O O . VAL A 1 220 ? -9.386 -5.399 2.794 1.00 98.12 220 VAL A O 1
ATOM 1713 N N . ILE A 1 221 ? -9.907 -6.856 1.173 1.00 97.38 221 ILE A N 1
ATOM 1714 C CA . ILE A 1 221 ? -10.830 -7.667 1.983 1.00 97.38 221 ILE A CA 1
ATOM 1715 C C . ILE A 1 221 ? -10.074 -8.282 3.158 1.00 97.38 221 ILE A C 1
ATOM 1717 O O . ILE A 1 221 ? -10.473 -8.072 4.302 1.00 97.38 221 ILE A O 1
ATOM 1721 N N . TRP A 1 222 ? -8.944 -8.947 2.888 1.00 97.88 222 TRP A N 1
ATOM 1722 C CA . TRP A 1 222 ? -8.094 -9.504 3.941 1.00 97.88 222 TRP A CA 1
ATOM 1723 C C . TRP A 1 222 ? -7.699 -8.433 4.963 1.00 97.88 222 TRP A C 1
ATOM 1725 O O . TRP A 1 222 ? -7.849 -8.647 6.163 1.00 97.88 222 TRP A O 1
ATOM 1735 N N . LEU A 1 223 ? -7.267 -7.253 4.507 1.00 98.19 223 LEU A N 1
ATOM 1736 C CA . LEU A 1 223 ? -6.871 -6.158 5.392 1.00 98.19 223 LEU A CA 1
ATOM 1737 C C . LEU A 1 223 ? -8.032 -5.690 6.278 1.00 98.19 223 LEU A C 1
ATOM 1739 O O . LEU A 1 223 ? -7.848 -5.495 7.480 1.00 98.19 223 LEU A O 1
ATOM 1743 N N . VAL A 1 224 ? -9.215 -5.487 5.690 1.00 96.38 224 VAL A N 1
ATOM 1744 C CA . VAL A 1 224 ? -10.402 -5.035 6.425 1.00 96.38 224 VAL A CA 1
ATOM 1745 C C . VAL A 1 224 ? -10.797 -6.068 7.468 1.00 96.38 224 VAL A C 1
ATOM 1747 O O . VAL A 1 224 ? -11.070 -5.674 8.598 1.00 96.38 224 VAL A O 1
ATOM 1750 N N . ASP A 1 225 ? -10.789 -7.354 7.123 1.00 94.44 225 ASP A N 1
ATOM 1751 C CA . ASP A 1 225 ? -11.098 -8.430 8.061 1.00 94.44 225 ASP A CA 1
ATOM 1752 C C . ASP A 1 225 ? -10.077 -8.504 9.195 1.00 94.44 225 ASP A C 1
ATOM 1754 O O . ASP A 1 225 ? -10.470 -8.511 10.362 1.00 94.44 225 ASP A O 1
ATOM 1758 N N . GLN A 1 226 ? -8.777 -8.468 8.880 1.00 95.06 226 GLN A N 1
ATOM 1759 C CA . GLN A 1 226 ? -7.715 -8.453 9.887 1.00 95.06 226 GLN A CA 1
ATOM 1760 C C . GLN A 1 226 ? -7.841 -7.257 10.839 1.00 95.06 226 GLN A C 1
ATOM 1762 O O . GLN A 1 226 ? -7.702 -7.413 12.048 1.00 95.06 226 GLN A O 1
ATOM 1767 N N . ALA A 1 227 ? -8.198 -6.077 10.326 1.00 93.06 227 ALA A N 1
ATOM 1768 C CA . ALA A 1 227 ? -8.356 -4.866 11.129 1.00 93.06 227 ALA A CA 1
ATOM 1769 C C . ALA A 1 227 ? -9.542 -4.917 12.118 1.00 93.06 227 ALA A C 1
ATOM 1771 O O . ALA A 1 227 ? -9.645 -4.054 12.995 1.00 93.06 227 ALA A O 1
ATOM 1772 N N . GLN A 1 228 ? -10.449 -5.896 11.993 1.00 86.06 228 GLN A N 1
ATOM 1773 C CA . GLN A 1 228 ? -11.547 -6.105 12.947 1.00 86.06 228 GLN A CA 1
ATOM 1774 C C . GLN A 1 228 ? -11.143 -6.962 14.153 1.00 86.06 228 GLN A C 1
ATOM 1776 O O . GLN A 1 228 ? -11.852 -6.947 15.164 1.00 86.06 228 GLN A O 1
ATOM 1781 N N . PHE A 1 229 ? -10.036 -7.705 14.075 1.00 73.50 229 PHE A N 1
ATOM 1782 C CA . PHE A 1 229 ? -9.544 -8.514 15.185 1.00 73.50 229 PHE A CA 1
ATOM 1783 C C . PHE A 1 229 ? -8.697 -7.632 16.114 1.00 73.50 229 PHE A C 1
ATOM 1785 O O . PHE A 1 229 ? -7.631 -7.149 15.743 1.00 73.50 229 PHE A O 1
ATOM 1792 N N . LYS A 1 230 ? -9.222 -7.378 17.317 1.00 60.62 230 LYS A N 1
ATOM 1793 C CA . LYS A 1 230 ? -8.517 -6.717 18.422 1.00 60.62 230 LYS A CA 1
ATOM 1794 C C . LYS A 1 230 ? -8.082 -7.730 19.462 1.00 60.62 230 LYS A C 1
ATOM 1796 O O . LYS A 1 230 ? -8.910 -8.626 19.760 1.00 60.62 230 LYS A O 1
#

Organism: NCBI:txid1028688

Mean predicted aligned error: 9.55 Å

Nearest PDB structures (foldseek):
  3l82-assembly1_B  TM=8.621E-01  e=1.387E-13  Homo sapiens
  3l2o-assembly1_B  TM=7.351E-01  e=1.775E-13  Homo sapiens
  9jkb-assembly1_C  TM=7.823E-01  e=1.412E-11  Homo sapiens
  2h57-assembly1_A  TM=6.665E-01  e=4.175E-07  Homo sapiens
  8oul-assembly2_B  TM=6.337E-01  e=1.761E-07  Promethearchaeati

InterPro domains:
  IPR006689 Small GTPase superfamily, ARF/SAR type [PF00025] (129-226)
  IPR027417 P-loop containing nucleoside triphosphate hydrolase [G3DSA:3.40.50.300] (21-227)
  IPR039588 F-box only protein 4 [PTHR16008] (14-228)

Radius of gyration: 18.9 Å; Cα contacts (8 Å, |Δi|>4): 392; chains: 1; bounding box: 54×50×59 Å

pLDDT: mean 80.87, std 18.81, range [33.78, 98.75]

Secondary structure (DSSP, 8-state):
-------THHHHTTTS-PPPPEEEEESGGGTSTTTHHHHHHHTS--SSEEEEEEE--SSTTS--EEEEEETTS-EEEEEE--SS-HHHHTT--TTSTTTT-TTEEE---TTTTSS----EEE-HHHHHHHHH-SEEEEEEETTS-HHHHHHTHHHHHHHHHHTTT-TTS-EEEEEEESSTTS----HHHHHHHTTGGG-SS-EEEEEEETTTTBTHHHHHHHHHHHTT--

Foldseek 3Di:
DDDDPDCPPPVVLVVDPQDAFEEEEEEDCCLPLLVLQCCCQPPDDDQAWDWDDWDADPFPPFGIWTWIAGPVRHIHTYGYAYQDDPVVSVPDDLPCRLVRGLQWDWDDDPPCPPPVDTQTAGDPRLLVVLVRGLEYEYEDAFLDDLVSLLVGLNVVVNSLVSCVVPQLREYEYEHEYADPPRDGDDQVSSCVSSVVVPGSHHYDYDYAHSNRRPCVSVRVVVNSVSSSPD

Solvent-accessible surface area (backbone atoms only — not comparable to full-atom values): 13254 Å² total; per-residue (Å²): 138,84,82,83,83,70,80,68,67,70,68,55,60,73,73,51,86,78,75,69,40,34,30,41,37,34,54,64,10,64,77,47,85,23,31,57,33,59,48,46,60,75,70,44,92,50,87,59,45,45,82,76,45,77,44,77,42,92,44,85,96,44,71,54,28,38,31,37,32,36,79,88,68,51,48,35,35,41,32,78,52,69,49,65,57,79,83,57,62,82,76,65,67,88,88,54,53,78,89,60,19,70,49,44,42,78,63,90,57,97,70,66,82,82,74,80,71,84,54,58,40,61,32,74,60,51,49,58,51,55,73,68,46,30,30,39,36,40,29,37,44,24,57,55,54,70,70,62,56,40,65,49,34,61,62,55,48,37,59,50,59,75,36,60,92,47,43,62,40,21,38,33,33,41,38,20,26,41,47,93,85,53,68,64,60,53,54,71,55,51,40,60,60,57,46,52,92,76,56,80,40,50,69,47,72,40,67,26,22,30,76,76,48,44,55,50,59,62,48,49,50,52,42,53,57,45,42,70,57,128